Protein AF-A0A1V5HWR9-F1 (afdb_monomer_lite)

Foldseek 3Di:
DPPDDDLLCLLVVLCVVVVHQLCNLCVQQVHHSVVNVCSNVVVDADFPQSLQSSCQVSQHEPLCSLVSHDDPDGNPDRYDGFDLQQLLLLVVLLCVVVPHDLCRLCVQQVHDSVVNVCSNVSVGGDTPSSVSSSCVVSVHGPCCNGPNRSNVVSVVVVVVVCCVPVVVVVVVVVVVPDDDDDPPPPDDDDDDDDDDDDDDDDDDDDDDDDDDDDDDDDDDDDDDDDDDDDDDDD

pLDDT: mean 77.03, std 24.95, range [30.48, 98.62]

Secondary structure (DSSP, 8-state):
---PPPHHHHHHHHHHHTT--HHHHHHHHT--HHHHHHHHTTSSPPPGGGHHHHHHHTT--HHHHHHTPPPSS--SSPPPPPPHHHHHHHHHHHHHHTT--HHHHHHHTT--HHHHHHHHTTSSPPPHHHHHHHHHHHT--HHHHHHS-HHHHHHHHHHHHHHHHHHHHHHHHHHTS----------------------------------------------PPPPPP-PPP-

Radius of gyration: 33.94 Å; chains: 1; bounding box: 110×64×48 Å

Structure (mmCIF, N/CA/C/O backbone):
data_AF-A0A1V5HWR9-F1
#
_entry.id   AF-A0A1V5HWR9-F1
#
loop_
_atom_site.group_PDB
_atom_site.id
_atom_site.type_symbol
_atom_site.label_atom_id
_atom_site.label_alt_id
_atom_site.label_comp_id
_atom_site.label_asym_id
_atom_site.label_entity_id
_atom_site.label_seq_id
_atom_site.pdbx_PDB_ins_code
_atom_site.Cartn_x
_atom_site.Cartn_y
_atom_site.Cartn_z
_atom_site.occupancy
_atom_site.B_iso_or_equiv
_atom_site.auth_seq_id
_atom_site.auth_comp_id
_atom_site.auth_asym_id
_atom_site.auth_atom_id
_atom_site.pdbx_PDB_model_num
ATOM 1 N N . MET A 1 1 ? -11.715 -10.394 -14.352 1.00 41.91 1 MET A N 1
ATOM 2 C CA . MET A 1 1 ? -11.726 -9.571 -13.130 1.00 41.91 1 MET A CA 1
ATOM 3 C C . MET A 1 1 ? -12.258 -10.465 -12.039 1.00 41.91 1 MET A C 1
ATOM 5 O O . MET A 1 1 ? -13.311 -11.045 -12.248 1.00 41.91 1 MET A O 1
ATOM 9 N N . ASN A 1 2 ? -11.487 -10.694 -10.979 1.00 53.47 2 ASN A N 1
ATOM 10 C CA . ASN A 1 2 ? -12.010 -11.408 -9.820 1.00 53.47 2 ASN A CA 1
ATOM 11 C C . ASN A 1 2 ? -13.082 -10.513 -9.189 1.00 53.47 2 ASN A C 1
ATOM 13 O O . ASN A 1 2 ? -12.787 -9.360 -8.882 1.00 53.47 2 ASN A O 1
ATOM 17 N N . ASP A 1 3 ? -14.300 -11.026 -9.018 1.00 70.31 3 ASP A N 1
ATOM 18 C CA . ASP A 1 3 ? -15.435 -10.324 -8.396 1.00 70.31 3 ASP A CA 1
ATOM 19 C C . ASP A 1 3 ? -15.255 -10.218 -6.870 1.00 70.31 3 ASP A C 1
ATOM 21 O O . ASP A 1 3 ? -16.133 -10.562 -6.079 1.00 70.31 3 ASP A O 1
ATOM 25 N N . LEU A 1 4 ? -14.061 -9.813 -6.436 1.00 81.44 4 LEU A N 1
ATOM 26 C CA . LEU A 1 4 ? -13.773 -9.570 -5.035 1.00 81.44 4 LEU A CA 1
ATOM 27 C C . LEU A 1 4 ? -14.459 -8.282 -4.608 1.00 81.44 4 LEU A C 1
ATOM 29 O O . LEU A 1 4 ? -14.480 -7.282 -5.327 1.00 81.44 4 LEU A O 1
ATOM 33 N N . GLU A 1 5 ? -14.977 -8.305 -3.389 1.00 90.69 5 GLU A N 1
ATOM 34 C CA . GLU A 1 5 ? -15.450 -7.103 -2.728 1.00 90.69 5 GLU A CA 1
ATOM 35 C C . GLU A 1 5 ? -14.341 -6.026 -2.709 1.00 90.69 5 GLU A C 1
ATOM 37 O O . GLU A 1 5 ? -13.170 -6.347 -2.445 1.00 90.69 5 GLU A O 1
ATOM 42 N N . PRO A 1 6 ? -14.679 -4.745 -2.965 1.00 93.94 6 PRO A N 1
ATOM 43 C CA . PRO A 1 6 ? -13.716 -3.662 -2.844 1.00 93.94 6 PRO A CA 1
ATOM 44 C C . PRO A 1 6 ? -13.084 -3.628 -1.453 1.00 93.94 6 PRO A C 1
ATOM 46 O O . PRO A 1 6 ? -13.775 -3.770 -0.440 1.00 93.94 6 PRO A O 1
ATOM 49 N N . LEU A 1 7 ? -11.771 -3.391 -1.398 1.00 95.19 7 LEU A N 1
ATOM 50 C CA . LEU A 1 7 ? -11.003 -3.459 -0.153 1.00 95.19 7 LEU A CA 1
ATOM 51 C C . LEU A 1 7 ? -11.599 -2.584 0.954 1.00 95.19 7 LEU A C 1
ATOM 53 O O . LEU A 1 7 ? -11.712 -3.018 2.097 1.00 95.19 7 LEU A O 1
ATOM 57 N N . TYR A 1 8 ? -11.996 -1.358 0.612 1.00 96.25 8 TYR A N 1
ATOM 58 C CA . TYR A 1 8 ? -12.542 -0.413 1.579 1.00 96.25 8 TYR A CA 1
ATOM 59 C C . TYR A 1 8 ? -13.798 -0.942 2.277 1.00 96.25 8 TYR A C 1
ATOM 61 O O . TYR A 1 8 ? -13.948 -0.781 3.488 1.00 96.25 8 TYR A O 1
ATOM 69 N N . LEU A 1 9 ? -14.681 -1.610 1.528 1.00 96.00 9 LEU A N 1
ATOM 70 C CA . LEU A 1 9 ? -15.948 -2.114 2.041 1.00 96.00 9 LEU A CA 1
ATOM 71 C C . LEU A 1 9 ? -15.715 -3.341 2.921 1.00 96.00 9 LEU A C 1
ATOM 73 O O . LEU A 1 9 ? -16.271 -3.426 4.015 1.00 96.00 9 LEU A O 1
ATOM 77 N N . TYR A 1 10 ? -14.824 -4.231 2.480 1.00 96.75 10 TYR A N 1
ATOM 78 C CA . TYR A 1 10 ? -14.371 -5.377 3.261 1.00 96.75 10 TYR A CA 1
ATOM 79 C C . TYR A 1 10 ? -13.794 -4.945 4.623 1.00 96.75 10 TYR A C 1
ATOM 81 O O . TYR A 1 10 ? -14.195 -5.460 5.670 1.00 96.75 10 TYR A O 1
ATOM 89 N N . ILE A 1 11 ? -12.906 -3.944 4.633 1.00 97.50 11 ILE A N 1
ATOM 90 C CA . ILE A 1 11 ? -12.310 -3.422 5.869 1.00 97.50 11 ILE A CA 1
ATOM 91 C C . ILE A 1 11 ? -13.362 -2.747 6.761 1.00 97.50 11 ILE A C 1
ATOM 93 O O . ILE A 1 11 ? -13.372 -2.981 7.973 1.00 97.50 11 ILE A O 1
ATOM 97 N N . ALA A 1 12 ? -14.274 -1.960 6.181 1.00 97.62 12 ALA A N 1
ATOM 98 C CA . ALA A 1 12 ? -15.346 -1.304 6.924 1.00 97.62 12 ALA A CA 1
ATOM 99 C C . ALA A 1 12 ? -16.262 -2.319 7.626 1.00 97.62 12 ALA A C 1
ATOM 101 O O . ALA A 1 12 ? -16.560 -2.160 8.812 1.00 97.62 12 ALA A O 1
ATOM 102 N N . LYS A 1 13 ? -16.665 -3.387 6.922 1.00 96.75 13 LYS A N 1
ATOM 103 C CA . LYS A 1 13 ? -17.467 -4.481 7.489 1.00 96.75 13 LYS A CA 1
ATOM 104 C C . LYS A 1 13 ? -16.735 -5.169 8.629 1.00 96.75 13 LYS A C 1
ATOM 106 O O . LYS A 1 13 ? -17.264 -5.240 9.733 1.00 96.75 13 LYS A O 1
ATOM 111 N N . ARG A 1 14 ? -15.474 -5.563 8.417 1.00 96.75 14 ARG A N 1
ATOM 112 C CA . ARG A 1 14 ? -14.679 -6.212 9.466 1.00 96.75 14 ARG A CA 1
ATOM 113 C C . ARG A 1 14 ? -14.550 -5.341 10.716 1.00 96.75 14 ARG A C 1
ATOM 115 O O . ARG A 1 14 ? -14.669 -5.844 11.830 1.00 96.75 14 ARG A O 1
ATOM 122 N N . ARG A 1 15 ? -14.327 -4.033 10.552 1.00 97.44 15 ARG A N 1
ATOM 123 C CA . ARG A 1 15 ? -14.303 -3.084 11.675 1.00 97.44 15 ARG A CA 1
ATOM 124 C C . ARG A 1 15 ? -15.631 -3.091 12.440 1.00 97.44 15 ARG A C 1
ATOM 126 O O . ARG A 1 15 ? -15.619 -3.083 13.671 1.00 97.44 15 ARG A O 1
ATOM 133 N N . GLN A 1 16 ? -16.756 -3.068 11.729 1.00 97.56 16 GLN A N 1
ATOM 134 C CA . GLN A 1 16 ? -18.094 -3.074 12.326 1.00 97.56 16 GLN A CA 1
ATOM 135 C C . GLN A 1 16 ? -18.397 -4.388 13.054 1.00 97.56 16 GLN A C 1
ATOM 137 O O . GLN A 1 16 ? -18.923 -4.337 14.163 1.00 97.56 16 GLN A O 1
ATOM 142 N N . ASP A 1 17 ? -17.994 -5.532 12.498 1.00 96.12 17 ASP A N 1
ATOM 143 C CA . ASP A 1 17 ? -18.162 -6.853 13.121 1.00 96.12 17 ASP A CA 1
ATOM 144 C C . ASP A 1 17 ? -17.423 -6.964 14.464 1.00 96.12 17 ASP A C 1
ATOM 146 O O . ASP A 1 17 ? -17.870 -7.651 15.380 1.00 96.12 17 ASP A O 1
ATOM 150 N N . LEU A 1 18 ? -16.301 -6.252 14.604 1.00 96.00 18 LEU A N 1
ATOM 151 C CA . LEU A 1 18 ? -15.543 -6.143 15.854 1.00 96.00 18 LEU A CA 1
ATOM 152 C C . LEU A 1 18 ? -16.105 -5.079 16.817 1.00 96.00 18 LEU A C 1
ATOM 154 O O . LEU A 1 18 ? -15.577 -4.897 17.912 1.00 96.00 18 LEU A O 1
ATOM 158 N N . GLY A 1 19 ? -17.157 -4.353 16.426 1.00 97.88 19 GLY A N 1
ATOM 159 C CA . GLY A 1 19 ? -17.768 -3.288 17.227 1.00 97.88 19 GLY A CA 1
ATOM 160 C C . GLY A 1 19 ? -16.923 -2.013 17.327 1.00 97.88 19 GLY A C 1
ATOM 161 O O . GLY A 1 19 ? -17.157 -1.177 18.200 1.00 97.88 19 GLY A O 1
ATOM 162 N N . TYR A 1 20 ? -15.926 -1.838 16.460 1.00 98.31 20 TYR A N 1
ATOM 163 C CA . TYR A 1 20 ? -15.030 -0.686 16.506 1.00 98.31 20 TYR A CA 1
ATOM 164 C C . TYR A 1 20 ? -15.627 0.520 15.792 1.00 98.31 20 TYR A C 1
ATOM 166 O O . TYR A 1 20 ? -16.244 0.392 14.739 1.00 98.31 20 TYR A O 1
ATOM 174 N N . THR A 1 21 ? -15.392 1.726 16.311 1.00 98.50 21 THR A N 1
ATOM 175 C CA . THR A 1 21 ? -15.768 2.973 15.624 1.00 98.50 21 THR A CA 1
ATOM 176 C C . THR A 1 21 ? -14.688 3.392 14.620 1.00 98.50 21 THR A C 1
ATOM 178 O O . THR A 1 21 ? -13.524 3.014 14.753 1.00 98.50 21 THR A O 1
ATOM 181 N N . GLN A 1 22 ? -15.036 4.227 13.633 1.00 98.56 22 GLN A N 1
ATOM 182 C CA . GLN A 1 22 ? -14.033 4.826 12.734 1.00 98.56 22 GLN A CA 1
ATOM 183 C C . GLN A 1 22 ? -12.991 5.638 13.509 1.00 98.56 22 GLN A C 1
ATOM 185 O O . GLN A 1 22 ? -11.815 5.621 13.163 1.00 98.56 22 GLN A O 1
ATOM 190 N N . ARG A 1 23 ? -13.412 6.314 14.588 1.00 98.62 23 ARG A N 1
ATOM 191 C CA . ARG A 1 23 ? -12.502 7.048 15.470 1.00 98.62 23 ARG A CA 1
ATOM 192 C C . ARG A 1 23 ? -11.519 6.119 16.173 1.00 98.62 23 ARG A C 1
ATOM 194 O O . ARG A 1 23 ? -10.331 6.395 16.143 1.00 98.62 23 ARG A O 1
ATOM 201 N N . TYR A 1 24 ? -12.000 5.006 16.724 1.00 98.62 24 TYR A N 1
ATOM 202 C CA . TYR A 1 24 ? -11.129 4.002 17.333 1.00 98.62 24 TYR A CA 1
ATOM 203 C C . TYR A 1 24 ? -10.075 3.502 16.340 1.00 98.62 24 TYR A C 1
ATOM 205 O O . TYR A 1 24 ? -8.889 3.485 16.658 1.00 98.62 24 TYR A O 1
ATOM 213 N N . LEU A 1 25 ? -10.489 3.143 15.119 1.00 98.38 25 LEU A N 1
ATOM 214 C CA . LEU A 1 25 ? -9.557 2.688 14.089 1.00 98.38 25 LEU A CA 1
ATOM 215 C C . LEU A 1 25 ? -8.546 3.784 13.716 1.00 98.38 25 LEU A C 1
ATOM 217 O O . LEU A 1 25 ? -7.353 3.513 13.616 1.00 98.38 25 LEU A O 1
ATOM 221 N N . ALA A 1 26 ? -9.008 5.025 13.565 1.00 98.38 26 ALA A N 1
ATOM 222 C CA . ALA A 1 26 ? -8.162 6.173 13.264 1.00 98.38 26 ALA A CA 1
ATOM 223 C C . ALA A 1 26 ? -7.083 6.386 14.338 1.00 98.38 26 ALA A C 1
ATOM 225 O O . ALA A 1 26 ? -5.899 6.467 14.009 1.00 98.38 26 ALA A O 1
ATOM 226 N N . ASP A 1 27 ? -7.481 6.372 15.612 1.00 98.50 27 ASP A N 1
ATOM 227 C CA . ASP A 1 27 ? -6.582 6.542 16.755 1.00 98.50 27 ASP A CA 1
ATOM 228 C C . ASP A 1 27 ? -5.518 5.429 16.800 1.00 98.50 27 ASP A C 1
ATOM 230 O O . ASP A 1 27 ? -4.352 5.690 17.096 1.00 98.50 27 ASP A O 1
ATOM 234 N N . ARG A 1 28 ? -5.885 4.186 16.449 1.00 98.19 28 ARG A N 1
ATOM 235 C CA . ARG A 1 28 ? -4.945 3.053 16.385 1.00 98.19 28 ARG A CA 1
ATOM 236 C C . ARG A 1 28 ? -3.952 3.134 15.227 1.00 98.19 28 ARG A C 1
ATOM 238 O O . ARG A 1 28 ? -2.848 2.612 15.353 1.00 98.19 28 ARG A O 1
ATOM 245 N N . LEU A 1 29 ? -4.339 3.748 14.111 1.00 97.69 29 LEU A N 1
ATOM 246 C CA . LEU A 1 29 ? -3.518 3.825 12.897 1.00 97.69 29 LEU A CA 1
ATOM 247 C C . LEU A 1 29 ? -2.764 5.149 12.749 1.00 97.69 29 LEU A C 1
ATOM 249 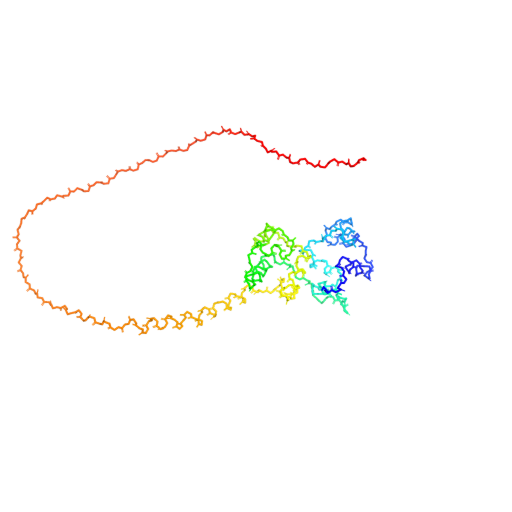O O . LEU A 1 29 ? -1.967 5.285 11.824 1.00 97.69 29 LEU A O 1
ATOM 253 N N . GLY A 1 30 ? -3.009 6.125 13.627 1.00 96.94 30 GLY A N 1
ATOM 254 C CA . GLY A 1 30 ? -2.448 7.471 13.497 1.00 96.94 30 GLY A CA 1
ATOM 255 C C . GLY A 1 30 ? -3.093 8.286 12.371 1.00 96.94 30 GLY A C 1
ATOM 256 O O . GLY A 1 30 ? -2.448 9.152 11.785 1.00 96.94 30 GLY A O 1
ATOM 257 N N . TYR A 1 31 ? -4.357 8.004 12.054 1.00 97.81 31 TYR A N 1
ATOM 258 C CA . TYR A 1 31 ? -5.150 8.730 11.063 1.00 97.81 31 TYR A CA 1
ATOM 259 C C . TYR A 1 31 ? -6.192 9.620 11.737 1.00 97.81 31 TYR A C 1
ATOM 261 O O . TYR A 1 31 ? -6.469 9.512 12.929 1.00 97.81 31 TYR A O 1
ATOM 269 N N . THR A 1 32 ? -6.815 10.501 10.956 1.00 98.12 32 THR A N 1
ATOM 270 C CA . THR A 1 32 ? -8.020 11.205 11.397 1.00 98.12 32 THR A CA 1
ATOM 271 C C . THR A 1 32 ? -9.265 10.356 11.112 1.00 98.12 32 THR A C 1
ATOM 273 O O . THR A 1 32 ? -9.281 9.601 10.134 1.00 98.12 32 THR A O 1
ATOM 276 N N . PRO A 1 33 ? -10.351 10.494 11.896 1.00 98.00 33 PRO A N 1
ATOM 277 C CA . PRO A 1 33 ? -11.615 9.818 11.599 1.00 98.00 33 PRO A CA 1
ATOM 278 C C . PRO A 1 33 ? -12.144 10.143 10.196 1.00 98.00 33 PRO A C 1
ATOM 280 O O . PRO A 1 33 ? -12.710 9.281 9.534 1.00 98.00 33 PRO A O 1
ATOM 283 N N . GLN A 1 34 ? -11.914 11.367 9.710 1.00 98.25 34 GLN A N 1
ATOM 284 C CA . GLN A 1 34 ? -12.277 11.783 8.355 1.00 98.25 34 GLN A CA 1
ATOM 285 C C . GLN A 1 34 ? -11.488 11.017 7.289 1.00 98.25 34 GLN A C 1
ATOM 287 O O . GLN A 1 34 ? -12.056 10.658 6.264 1.00 98.25 34 GLN A O 1
ATOM 292 N N . ALA A 1 35 ? -10.196 10.758 7.513 1.00 98.00 35 ALA A N 1
ATOM 293 C CA . ALA A 1 35 ? -9.391 9.976 6.582 1.00 98.00 35 ALA A CA 1
ATOM 294 C C . ALA A 1 35 ? -9.843 8.510 6.535 1.00 98.00 35 ALA A C 1
ATOM 296 O O . ALA A 1 35 ? -9.953 7.957 5.445 1.00 98.00 35 ALA A O 1
ATOM 297 N N . ILE A 1 36 ? -10.183 7.915 7.686 1.00 98.44 36 ILE A N 1
ATOM 298 C CA . ILE A 1 36 ? -10.790 6.575 7.732 1.00 98.44 36 ILE A CA 1
ATOM 299 C C . ILE A 1 36 ? -12.148 6.564 7.027 1.00 98.44 36 ILE A C 1
ATOM 301 O O . ILE A 1 36 ? -12.409 5.660 6.246 1.00 98.44 36 ILE A O 1
ATOM 305 N N . SER A 1 37 ? -12.985 7.582 7.237 1.00 98.12 37 SER A N 1
ATOM 306 C CA . SER A 1 37 ? -14.281 7.698 6.560 1.00 98.12 37 SER A CA 1
ATOM 307 C C . SER A 1 37 ? -14.137 7.756 5.034 1.00 98.12 37 SER A C 1
ATOM 309 O O . SER A 1 37 ? -14.775 6.974 4.339 1.00 98.12 37 SER A O 1
ATOM 311 N N . LYS A 1 38 ? -13.226 8.594 4.516 1.00 98.25 38 LYS A N 1
ATOM 312 C CA . LYS A 1 38 ? -12.919 8.669 3.075 1.00 98.25 38 LYS A CA 1
ATOM 313 C C . LYS A 1 38 ? -12.341 7.376 2.515 1.00 98.25 38 LYS A C 1
ATOM 315 O O . LYS A 1 38 ? -12.568 7.047 1.356 1.00 98.25 38 LYS A O 1
ATOM 320 N N . PHE A 1 39 ? -11.561 6.660 3.317 1.00 97.94 39 PHE A N 1
ATOM 321 C CA . PHE A 1 39 ? -11.096 5.341 2.927 1.00 97.94 39 PHE A CA 1
ATOM 322 C C . PHE A 1 39 ? -12.264 4.367 2.813 1.00 97.94 39 PHE A C 1
ATOM 324 O O . PHE A 1 39 ? -12.447 3.779 1.758 1.00 97.94 39 PHE A O 1
ATOM 331 N N . GLU A 1 40 ? -13.094 4.255 3.850 1.00 97.62 40 GLU A N 1
ATOM 332 C CA . GLU A 1 40 ? -14.247 3.349 3.893 1.00 97.62 40 GLU A CA 1
ATOM 333 C C . GLU A 1 40 ? -15.371 3.716 2.907 1.00 97.62 40 GLU A C 1
ATOM 335 O O . GLU A 1 40 ? -16.226 2.876 2.636 1.00 97.62 40 GLU A O 1
ATOM 340 N N . SER A 1 41 ? -15.380 4.933 2.349 1.00 96.50 41 SER A N 1
ATOM 341 C CA . SER A 1 41 ? -16.261 5.324 1.238 1.00 96.50 41 SER A CA 1
ATOM 342 C C . SER A 1 41 ? -15.666 5.041 -0.148 1.00 96.50 41 SER A C 1
ATOM 344 O O . SER 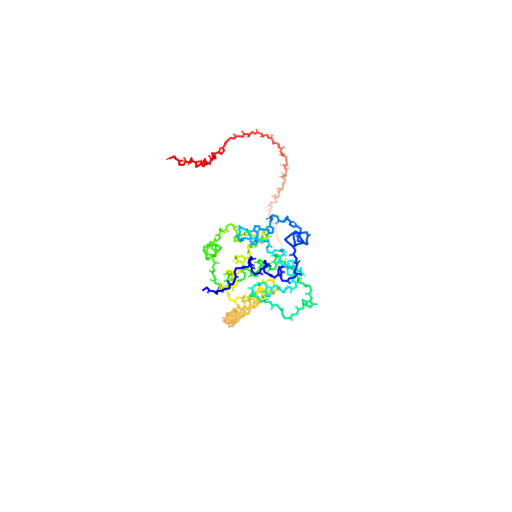A 1 41 ? -16.359 5.202 -1.151 1.00 96.50 41 SER A O 1
ATOM 346 N N . GLY A 1 42 ? -14.402 4.612 -0.219 1.00 95.75 42 GLY A N 1
ATOM 347 C CA . GLY A 1 42 ? -13.674 4.396 -1.469 1.00 95.75 42 GLY A CA 1
ATOM 348 C C . GLY A 1 42 ? -13.177 5.684 -2.136 1.00 95.75 42 GLY A C 1
ATOM 349 O O . GLY A 1 42 ? -12.664 5.627 -3.250 1.00 95.75 42 GLY A O 1
ATOM 350 N N . GLU A 1 43 ? -13.302 6.841 -1.478 1.00 96.75 43 GLU A N 1
ATOM 351 C CA . GLU A 1 43 ? -12.799 8.120 -1.996 1.00 96.75 43 GLU A CA 1
ATOM 352 C C . GLU A 1 43 ? -11.268 8.195 -1.990 1.00 96.75 43 GLU A C 1
ATOM 354 O O . GLU A 1 43 ? -10.687 8.844 -2.855 1.00 96.75 43 GLU A O 1
ATOM 359 N N . ASN A 1 44 ? -10.615 7.554 -1.015 1.00 96.00 44 ASN A N 1
ATOM 360 C CA . ASN A 1 44 ? -9.159 7.530 -0.874 1.00 96.00 44 ASN A CA 1
ATOM 361 C C . ASN A 1 44 ? -8.647 6.129 -0.526 1.00 96.00 44 ASN A C 1
ATOM 363 O O . ASN A 1 44 ? -9.323 5.350 0.133 1.00 96.00 44 ASN A O 1
ATOM 367 N N . GLU A 1 45 ? -7.393 5.846 -0.867 1.00 94.75 45 GLU A N 1
ATOM 368 C CA . GLU A 1 45 ? -6.678 4.683 -0.338 1.00 94.75 45 GLU A CA 1
ATOM 369 C C . GLU A 1 45 ? -5.885 5.040 0.922 1.00 94.75 45 GLU A C 1
ATOM 371 O O . GLU A 1 45 ? -5.369 6.151 1.075 1.00 94.75 45 GLU A O 1
ATOM 376 N N . ILE A 1 46 ? -5.741 4.062 1.814 1.00 95.50 46 ILE A N 1
ATOM 377 C CA . ILE A 1 46 ? -4.726 4.105 2.868 1.00 95.50 46 ILE A CA 1
ATOM 378 C C . ILE A 1 46 ? -3.357 3.726 2.296 1.00 95.50 46 ILE A C 1
ATOM 380 O O . ILE A 1 46 ? -3.247 3.039 1.281 1.00 95.50 46 ILE A O 1
ATOM 384 N N . ALA A 1 47 ? -2.293 4.164 2.964 1.00 96.38 47 ALA A N 1
ATOM 385 C CA . ALA A 1 47 ? -0.944 3.855 2.519 1.00 96.38 47 ALA A CA 1
ATOM 386 C C . ALA A 1 47 ? -0.611 2.370 2.752 1.00 96.38 47 ALA A C 1
ATOM 388 O O . ALA A 1 47 ? -0.918 1.813 3.807 1.00 96.38 47 ALA A O 1
ATOM 389 N N . LEU A 1 48 ? 0.063 1.737 1.787 1.00 97.38 48 LEU A N 1
ATOM 390 C CA . LEU A 1 48 ? 0.408 0.311 1.842 1.00 97.38 48 LEU A CA 1
ATOM 391 C C . LEU A 1 48 ? 1.192 -0.064 3.110 1.00 97.38 48 LEU A C 1
ATOM 393 O O . LEU A 1 48 ? 0.947 -1.104 3.710 1.00 97.38 48 LEU A O 1
ATOM 397 N N . ASN A 1 49 ? 2.109 0.792 3.560 1.00 97.12 49 ASN A N 1
ATOM 398 C CA . ASN A 1 49 ? 2.921 0.552 4.755 1.00 97.12 49 ASN A CA 1
ATOM 399 C C . ASN A 1 49 ? 2.110 0.521 6.065 1.00 97.12 49 ASN A C 1
ATOM 401 O O . ASN A 1 49 ? 2.616 0.042 7.077 1.00 97.12 49 ASN A O 1
ATOM 405 N N . VAL A 1 50 ? 0.870 1.017 6.060 1.00 97.62 50 VAL A N 1
ATOM 406 C CA . VAL A 1 50 ? -0.049 0.995 7.212 1.00 97.62 50 VAL A CA 1
ATOM 407 C C . VAL A 1 50 ? -0.816 -0.328 7.288 1.00 97.62 50 VAL A C 1
ATOM 409 O O . VAL A 1 50 ? -1.331 -0.684 8.348 1.00 97.62 50 VAL A O 1
ATOM 412 N N . LEU A 1 51 ? -0.855 -1.094 6.194 1.00 97.31 51 LEU A N 1
ATOM 413 C CA . LEU A 1 51 ? -1.628 -2.329 6.077 1.00 97.31 51 LEU A CA 1
ATOM 414 C C . LEU A 1 51 ? -1.301 -3.377 7.163 1.00 97.31 51 LEU A C 1
ATOM 416 O O . LEU A 1 51 ? -2.245 -3.960 7.693 1.00 97.31 51 LEU A O 1
ATOM 420 N N . PRO A 1 52 ? -0.033 -3.581 7.591 1.00 97.75 52 PRO A N 1
ATOM 421 C CA . PRO A 1 52 ? 0.278 -4.462 8.722 1.00 97.75 52 PRO A CA 1
ATOM 422 C C . PRO A 1 52 ? -0.377 -4.021 10.033 1.00 97.75 52 PRO A C 1
ATOM 424 O O . PRO A 1 52 ? -0.968 -4.838 10.737 1.00 97.75 52 PRO A O 1
ATOM 427 N N . SER A 1 53 ? -0.326 -2.724 10.347 1.00 98.19 53 SER A N 1
ATOM 428 C CA . SER A 1 53 ? -0.962 -2.170 11.546 1.00 98.19 53 SER A CA 1
ATOM 429 C C . SER A 1 53 ? -2.483 -2.280 11.471 1.00 98.19 53 SER A C 1
ATOM 431 O O . SER A 1 53 ? -3.112 -2.660 12.454 1.00 98.19 53 SER A O 1
ATOM 433 N N . LEU A 1 54 ? -3.073 -2.014 10.300 1.00 98.19 54 LEU A N 1
ATOM 434 C CA . LEU A 1 54 ? -4.501 -2.222 10.050 1.00 98.19 54 LEU A CA 1
ATOM 435 C C . LEU A 1 54 ? -4.906 -3.679 10.289 1.00 98.19 54 LEU A C 1
ATOM 437 O O . LEU A 1 54 ? -5.863 -3.928 11.019 1.00 98.19 54 LEU A O 1
ATOM 441 N N . GLY A 1 55 ? -4.160 -4.629 9.723 1.00 97.62 55 GLY A N 1
ATOM 442 C CA . GLY A 1 55 ? -4.405 -6.056 9.911 1.00 97.62 55 GLY A CA 1
ATOM 443 C C . GLY A 1 55 ? -4.334 -6.465 11.378 1.00 97.62 55 GLY A C 1
ATOM 444 O O . GLY A 1 55 ? -5.232 -7.138 11.870 1.00 97.62 55 GLY A O 1
ATOM 445 N N . ASN A 1 56 ? -3.339 -5.966 12.114 1.00 97.94 56 ASN A N 1
ATOM 446 C CA . ASN A 1 56 ? -3.203 -6.236 13.548 1.00 97.94 56 ASN A CA 1
ATOM 447 C C . ASN A 1 56 ? -4.386 -5.704 14.369 1.00 97.94 56 ASN A C 1
ATOM 449 O O . ASN A 1 56 ? -4.817 -6.360 15.310 1.00 97.94 56 ASN A O 1
ATOM 453 N N . VAL A 1 57 ? -4.926 -4.529 14.030 1.00 97.69 57 VAL A N 1
ATOM 454 C CA . VAL A 1 57 ? -6.096 -3.965 14.729 1.00 97.69 57 VAL A CA 1
ATOM 455 C C . VAL A 1 57 ? -7.363 -4.769 14.436 1.00 97.69 57 VAL A C 1
ATOM 457 O O . VAL A 1 57 ? -8.225 -4.876 15.304 1.00 97.69 57 VAL A O 1
ATOM 460 N N . LEU A 1 58 ? -7.485 -5.323 13.228 1.00 97.12 58 LEU A N 1
ATOM 461 C CA . LEU A 1 58 ? -8.687 -6.013 12.752 1.00 97.12 58 LEU A CA 1
ATOM 462 C C . LEU A 1 58 ? -8.615 -7.546 12.848 1.00 97.12 58 LEU A C 1
ATOM 464 O O . LEU A 1 58 ? -9.511 -8.231 12.342 1.00 97.12 58 LEU A O 1
ATOM 468 N N . ASP A 1 59 ? -7.574 -8.080 13.491 1.00 96.81 59 ASP A N 1
ATOM 469 C CA . ASP A 1 59 ? -7.274 -9.513 13.552 1.00 96.81 59 ASP A CA 1
ATOM 470 C C . ASP A 1 59 ? -7.278 -10.163 12.153 1.00 96.81 59 ASP A C 1
ATOM 472 O O . ASP A 1 59 ? -7.924 -11.186 11.942 1.00 96.81 59 ASP A O 1
ATOM 476 N N . LEU A 1 60 ? -6.604 -9.537 11.183 1.00 96.69 60 LEU A N 1
ATOM 477 C CA . LEU A 1 60 ? -6.460 -10.015 9.806 1.00 96.69 60 LEU A CA 1
ATOM 478 C C . LEU A 1 60 ? -4.984 -10.212 9.457 1.00 96.69 60 LEU A C 1
ATOM 480 O O . LEU A 1 60 ? -4.154 -9.341 9.739 1.00 96.69 60 LEU A O 1
ATOM 484 N N . SER A 1 61 ? -4.656 -11.315 8.781 1.00 96.31 61 SER A N 1
ATOM 485 C CA . SER A 1 61 ? -3.352 -11.436 8.125 1.00 96.31 61 SER A CA 1
ATOM 486 C C . SER A 1 61 ? -3.312 -10.586 6.851 1.00 96.31 61 SER A C 1
ATOM 488 O O . SER A 1 61 ? -4.348 -10.269 6.262 1.00 96.31 61 SER A O 1
ATOM 490 N N . ILE A 1 62 ? -2.118 -10.231 6.375 1.00 96.38 62 ILE A N 1
ATOM 491 C CA . ILE A 1 62 ? -1.984 -9.540 5.082 1.00 96.38 62 ILE A CA 1
ATOM 492 C C . ILE A 1 62 ? -2.582 -10.365 3.934 1.00 96.38 62 ILE A C 1
ATOM 494 O O . ILE A 1 62 ? -3.269 -9.811 3.074 1.00 96.38 62 ILE A O 1
ATOM 498 N N . ALA A 1 63 ? -2.382 -11.684 3.942 1.00 94.12 63 ALA A N 1
ATOM 499 C CA . ALA A 1 63 ? -2.984 -12.577 2.960 1.00 94.12 63 ALA A CA 1
ATOM 500 C C . ALA A 1 63 ? -4.522 -12.511 2.992 1.00 94.12 63 ALA A C 1
ATOM 502 O O . ALA A 1 63 ? -5.145 -12.427 1.935 1.00 94.12 63 ALA A O 1
ATOM 503 N N . ASP A 1 64 ? -5.130 -12.473 4.181 1.00 94.94 64 ASP A N 1
ATOM 504 C CA . ASP A 1 64 ? -6.583 -12.338 4.343 1.00 94.94 64 ASP A CA 1
ATOM 505 C C . ASP A 1 64 ? -7.104 -11.008 3.801 1.00 94.94 64 ASP A C 1
ATOM 507 O O . ASP A 1 64 ? -8.142 -10.981 3.138 1.00 94.94 64 ASP A O 1
ATOM 511 N N . ILE A 1 65 ? -6.375 -9.911 4.042 1.00 96.00 65 ILE A N 1
ATOM 512 C CA . ILE A 1 65 ? -6.718 -8.583 3.519 1.00 96.00 65 ILE A CA 1
ATOM 513 C C . ILE A 1 65 ? -6.768 -8.615 1.992 1.00 96.00 65 ILE A C 1
ATOM 515 O O . ILE A 1 65 ? -7.781 -8.242 1.402 1.00 96.00 65 ILE A O 1
ATOM 519 N N . PHE A 1 66 ? -5.709 -9.108 1.344 1.00 95.44 66 PHE A N 1
ATOM 520 C CA . PHE A 1 66 ? -5.672 -9.177 -0.116 1.00 95.44 66 PHE A CA 1
ATOM 521 C C . PHE A 1 66 ? -6.678 -10.188 -0.683 1.00 95.44 66 PHE A C 1
ATOM 523 O O . PHE A 1 66 ? -7.265 -9.941 -1.734 1.00 95.44 66 PHE A O 1
ATOM 530 N N . ALA A 1 67 ? -6.950 -11.286 0.019 1.00 93.69 67 ALA A N 1
ATOM 531 C CA . ALA A 1 67 ? -7.898 -12.304 -0.425 1.00 93.69 67 ALA A CA 1
ATOM 532 C C . ALA A 1 67 ? -9.367 -12.012 -0.058 1.00 93.69 67 ALA A C 1
ATOM 534 O O . ALA A 1 67 ? -10.238 -12.780 -0.465 1.00 93.69 67 ALA A O 1
ATOM 535 N N . ARG A 1 68 ? -9.644 -10.944 0.707 1.00 94.88 68 ARG A N 1
ATOM 536 C CA . ARG A 1 68 ? -10.969 -10.598 1.268 1.00 94.88 68 ARG A CA 1
ATOM 537 C C . ARG A 1 68 ? -11.566 -11.758 2.067 1.00 94.88 68 ARG A C 1
ATOM 539 O O . ARG A 1 68 ? -12.744 -12.089 1.944 1.00 94.88 68 ARG A O 1
ATOM 546 N N . ARG A 1 69 ? -10.731 -12.426 2.863 1.00 92.75 69 ARG A N 1
ATOM 547 C CA . ARG A 1 69 ? -11.131 -13.599 3.648 1.00 92.75 69 ARG A CA 1
ATOM 548 C C . ARG A 1 69 ? -11.313 -13.229 5.104 1.00 92.75 69 ARG A C 1
ATOM 550 O O . ARG A 1 69 ? -10.400 -12.720 5.736 1.00 92.75 69 ARG A O 1
ATOM 557 N N . ILE A 1 70 ? -12.476 -13.558 5.652 1.00 86.94 70 ILE A N 1
ATOM 558 C CA . ILE A 1 70 ? -12.699 -13.452 7.092 1.00 86.94 70 ILE A CA 1
ATOM 559 C C . ILE A 1 70 ? -12.011 -14.651 7.763 1.00 86.94 70 ILE A C 1
ATOM 561 O O . ILE A 1 70 ? -12.352 -15.794 7.441 1.00 86.94 70 ILE A O 1
ATOM 565 N N . PRO A 1 71 ? -11.062 -14.432 8.686 1.00 85.62 71 PRO A N 1
ATOM 566 C CA . PRO A 1 71 ? -10.395 -15.522 9.378 1.00 85.62 71 PRO A CA 1
ATOM 567 C C . PRO A 1 71 ? -11.340 -16.186 10.385 1.00 85.62 71 PRO A C 1
ATOM 569 O O . PRO A 1 71 ? -12.167 -15.536 11.026 1.00 85.62 71 PRO A O 1
ATOM 572 N N . THR A 1 72 ? -11.188 -17.497 10.570 1.00 82.69 72 THR A N 1
ATOM 573 C CA . THR A 1 72 ? -11.985 -18.308 11.512 1.00 82.69 72 THR A CA 1
ATOM 574 C C . THR A 1 72 ? -11.512 -18.209 12.966 1.00 82.69 72 THR A C 1
ATOM 576 O O . THR A 1 72 ? -12.014 -18.920 13.832 1.00 82.69 72 THR A O 1
ATOM 579 N N . GLY A 1 73 ? -10.536 -17.350 13.255 1.00 85.62 73 GLY A N 1
ATOM 580 C CA . GLY A 1 73 ? -9.943 -17.196 14.577 1.00 85.62 73 GLY A CA 1
ATOM 581 C C . GLY A 1 73 ? -9.206 -15.872 14.717 1.00 85.62 73 GLY A C 1
ATOM 582 O O . GLY A 1 73 ? -9.228 -15.034 13.816 1.00 85.62 73 GLY A O 1
ATOM 583 N N . LYS A 1 74 ? -8.560 -15.685 15.870 1.00 89.62 74 LYS A N 1
ATOM 584 C CA . LYS A 1 74 ? -7.671 -14.542 16.084 1.00 89.62 74 LYS A CA 1
ATOM 585 C C . LYS A 1 74 ? -6.371 -14.729 15.318 1.00 89.62 74 LYS A C 1
ATOM 587 O O . LYS A 1 74 ? -5.925 -15.857 15.102 1.00 89.62 74 LYS A O 1
ATOM 592 N N . LEU A 1 75 ? -5.757 -13.609 14.964 1.00 91.50 75 LEU A N 1
ATOM 593 C CA . LEU A 1 75 ? -4.427 -13.594 14.386 1.00 91.50 75 LEU A CA 1
ATOM 594 C C . LEU A 1 75 ? -3.436 -14.210 15.389 1.00 91.50 75 LEU A C 1
ATOM 596 O O . LEU A 1 75 ? -3.375 -13.779 16.540 1.00 91.50 75 LEU A O 1
ATOM 600 N N . SER A 1 76 ? -2.700 -15.245 14.973 1.00 89.69 76 SER A N 1
ATOM 601 C CA . SER A 1 76 ? -1.774 -15.953 15.865 1.00 89.69 76 SER A CA 1
ATOM 602 C C . SER A 1 76 ? -0.534 -15.124 16.186 1.00 89.69 76 SER A C 1
ATOM 604 O O . SER A 1 76 ? -0.042 -15.181 17.302 1.00 89.69 76 SER A O 1
ATOM 606 N N . GLU A 1 77 ? -0.048 -14.347 15.215 1.00 93.00 77 GLU A N 1
ATOM 607 C CA . GLU A 1 77 ? 1.175 -13.551 15.310 1.00 93.00 77 GLU A CA 1
ATOM 608 C C . GLU A 1 77 ? 0.991 -12.201 14.619 1.00 93.00 77 GLU A C 1
ATOM 610 O O . GLU A 1 77 ? 0.319 -12.107 13.592 1.00 93.00 77 GLU A O 1
ATOM 615 N N . ALA A 1 78 ? 1.625 -11.154 15.144 1.00 95.62 78 ALA A N 1
ATOM 616 C CA . ALA A 1 78 ? 1.533 -9.824 14.553 1.00 95.62 78 ALA A CA 1
ATOM 617 C C . ALA A 1 78 ? 2.094 -9.787 13.117 1.00 95.62 78 ALA A C 1
ATOM 619 O O . ALA A 1 78 ? 3.139 -10.369 12.812 1.00 95.62 78 ALA A O 1
ATOM 620 N N . ASN A 1 79 ? 1.426 -9.035 12.241 1.00 96.94 79 ASN A N 1
ATOM 621 C CA . ASN A 1 79 ? 1.871 -8.811 10.872 1.00 96.94 79 ASN A CA 1
ATOM 622 C C . ASN A 1 79 ? 3.226 -8.098 10.849 1.00 96.94 79 ASN A C 1
ATOM 624 O O . ASN A 1 79 ? 3.443 -7.092 11.533 1.00 96.94 79 ASN A O 1
ATOM 628 N N . LYS A 1 80 ? 4.121 -8.597 9.995 1.00 96.75 80 LYS A N 1
ATOM 629 C CA . LYS A 1 80 ? 5.443 -8.013 9.768 1.00 96.75 80 LYS A CA 1
ATOM 630 C C . LYS A 1 80 ? 5.314 -6.699 9.004 1.00 96.75 80 LYS A C 1
ATOM 632 O O . LYS A 1 80 ? 4.504 -6.577 8.081 1.00 96.75 80 LYS A O 1
ATOM 637 N N . THR A 1 81 ? 6.156 -5.730 9.349 1.00 96.94 81 THR A N 1
ATOM 638 C CA . THR A 1 81 ? 6.268 -4.478 8.595 1.00 96.94 81 THR A CA 1
ATOM 639 C C . THR A 1 81 ? 6.706 -4.757 7.162 1.00 96.94 81 THR A C 1
ATOM 641 O O . THR A 1 81 ? 7.519 -5.650 6.923 1.00 96.94 81 THR A O 1
ATOM 64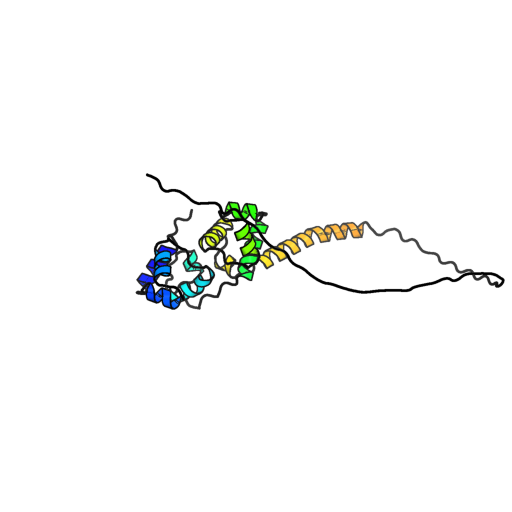4 N N . ILE A 1 82 ? 6.188 -3.981 6.214 1.00 97.06 82 ILE A N 1
ATOM 645 C CA . ILE A 1 82 ? 6.578 -4.092 4.807 1.00 97.06 82 ILE A CA 1
ATOM 646 C C . ILE A 1 82 ? 7.900 -3.349 4.611 1.00 97.06 82 ILE A C 1
ATOM 648 O O . ILE A 1 82 ? 7.978 -2.143 4.853 1.00 97.06 82 ILE A O 1
ATOM 652 N N . ASP A 1 83 ? 8.923 -4.072 4.167 1.00 96.81 83 ASP A N 1
ATOM 653 C CA . ASP A 1 83 ? 10.211 -3.502 3.783 1.00 96.81 83 ASP A CA 1
ATOM 654 C C . ASP A 1 83 ? 10.126 -2.957 2.348 1.00 96.81 83 ASP A C 1
ATOM 656 O O . ASP A 1 83 ? 9.883 -3.701 1.393 1.00 96.81 83 ASP A O 1
ATOM 660 N N . LEU A 1 84 ? 10.309 -1.642 2.201 1.00 96.62 84 LEU A N 1
ATOM 661 C CA . LEU A 1 84 ? 10.236 -0.963 0.909 1.00 96.62 84 LEU A CA 1
ATOM 662 C C . LEU A 1 84 ? 11.370 -1.387 -0.032 1.00 96.62 84 LEU A C 1
ATOM 664 O O . LEU A 1 84 ? 11.147 -1.530 -1.232 1.00 96.62 84 LEU A O 1
ATOM 668 N N . ASP A 1 85 ? 12.577 -1.618 0.478 1.00 95.81 85 ASP A N 1
ATOM 669 C CA . ASP A 1 85 ? 13.709 -2.028 -0.356 1.00 95.81 85 ASP A CA 1
ATOM 670 C C . ASP A 1 85 ? 13.492 -3.451 -0.894 1.00 95.81 85 ASP A C 1
ATOM 672 O O . ASP A 1 85 ? 13.711 -3.727 -2.076 1.00 95.81 85 ASP A O 1
ATOM 676 N N . LEU A 1 86 ? 12.955 -4.348 -0.063 1.00 95.75 86 LEU A N 1
ATOM 677 C CA . LEU A 1 86 ? 12.590 -5.696 -0.498 1.00 95.75 86 LEU A CA 1
ATOM 678 C C . LEU A 1 86 ? 11.460 -5.679 -1.536 1.00 95.75 86 LEU A C 1
ATOM 680 O O . LEU A 1 86 ? 11.593 -6.285 -2.602 1.00 95.75 86 LEU A O 1
ATOM 684 N N . LEU A 1 87 ? 10.371 -4.959 -1.249 1.00 96.75 87 LEU A N 1
ATOM 685 C CA . LEU A 1 87 ? 9.226 -4.833 -2.152 1.00 96.75 87 LEU A CA 1
ATOM 686 C C . LEU A 1 87 ? 9.660 -4.339 -3.535 1.00 96.75 87 LEU A C 1
ATOM 688 O O . LEU A 1 87 ? 9.259 -4.885 -4.560 1.00 96.75 87 LEU A O 1
ATOM 692 N N . THR A 1 88 ? 10.510 -3.320 -3.582 1.00 94.62 88 THR A N 1
ATOM 693 C CA . THR A 1 88 ? 10.903 -2.675 -4.840 1.00 94.62 88 THR A CA 1
ATOM 694 C C . THR A 1 88 ? 11.854 -3.544 -5.657 1.00 94.62 88 THR A C 1
ATOM 696 O O . THR A 1 88 ? 11.715 -3.616 -6.880 1.00 94.62 88 THR A O 1
ATOM 699 N N . LYS A 1 89 ? 12.725 -4.323 -5.001 1.00 94.50 89 LYS A N 1
ATOM 700 C CA . LYS A 1 89 ? 13.502 -5.394 -5.649 1.00 94.50 89 LYS A CA 1
ATOM 701 C C . LYS A 1 89 ? 12.612 -6.484 -6.239 1.00 94.50 89 LYS A C 1
ATOM 703 O O . LYS A 1 89 ? 12.887 -6.952 -7.345 1.00 94.50 89 LYS A O 1
ATOM 708 N N . ASN A 1 90 ? 11.550 -6.876 -5.536 1.00 95.94 90 ASN A N 1
ATOM 709 C CA . ASN A 1 90 ? 10.596 -7.864 -6.036 1.00 95.94 90 ASN A CA 1
ATOM 710 C C . ASN A 1 90 ? 9.818 -7.338 -7.246 1.00 95.94 90 ASN A C 1
ATOM 712 O O . ASN A 1 90 ? 9.757 -8.024 -8.264 1.00 95.94 90 ASN A O 1
ATOM 716 N N . LEU A 1 91 ? 9.305 -6.104 -7.185 1.00 95.19 91 LEU A N 1
ATOM 717 C CA . LEU A 1 91 ? 8.643 -5.447 -8.319 1.00 95.19 91 LEU A CA 1
ATOM 718 C C . LEU A 1 91 ? 9.563 -5.381 -9.543 1.00 95.19 91 LEU A C 1
ATOM 720 O O . LEU A 1 91 ? 9.179 -5.788 -10.640 1.00 95.19 91 LEU A O 1
ATOM 724 N N . TRP A 1 92 ? 10.812 -4.959 -9.342 1.00 92.81 92 TRP A N 1
ATOM 725 C CA . TRP A 1 92 ? 11.811 -4.917 -10.406 1.00 92.81 92 TRP A CA 1
ATOM 726 C C . TRP A 1 92 ? 12.066 -6.303 -11.019 1.00 92.81 92 TRP A C 1
ATOM 728 O O . TRP A 1 92 ? 12.147 -6.438 -12.243 1.00 92.81 92 TRP A O 1
ATOM 738 N N . ALA A 1 93 ? 12.175 -7.345 -10.187 1.00 92.12 93 ALA A N 1
ATOM 739 C CA . ALA A 1 93 ? 12.411 -8.712 -10.647 1.00 92.12 93 ALA A CA 1
ATOM 740 C C . ALA A 1 93 ? 11.254 -9.220 -11.520 1.00 92.12 93 ALA A C 1
ATOM 742 O O . ALA A 1 93 ? 11.493 -9.775 -12.597 1.00 92.12 93 ALA A O 1
ATOM 743 N N . LEU A 1 94 ? 10.012 -8.957 -11.103 1.00 93.81 94 LEU A N 1
ATOM 744 C CA . LEU A 1 94 ? 8.807 -9.296 -11.859 1.00 93.81 94 LEU A CA 1
ATOM 745 C C . LEU A 1 94 ? 8.762 -8.560 -13.205 1.00 93.81 94 LEU A C 1
ATOM 747 O O . LEU A 1 94 ? 8.594 -9.199 -14.252 1.00 93.81 94 LEU A O 1
ATOM 751 N N . ARG A 1 95 ? 9.025 -7.245 -13.216 1.00 93.50 95 ARG A N 1
ATOM 752 C CA . ARG A 1 95 ? 9.108 -6.460 -14.458 1.00 93.50 95 ARG A CA 1
ATOM 753 C C . ARG A 1 95 ? 10.139 -7.038 -15.423 1.00 93.50 95 ARG A C 1
ATOM 755 O O . ARG A 1 95 ? 9.866 -7.206 -16.618 1.00 93.50 95 ARG A O 1
ATOM 762 N N . TYR A 1 96 ? 11.329 -7.358 -14.915 1.00 89.19 96 TYR A N 1
ATOM 763 C CA . TYR A 1 96 ? 12.421 -7.890 -15.725 1.00 89.19 96 TYR A CA 1
ATOM 764 C C . TYR A 1 96 ? 12.098 -9.277 -16.298 1.00 89.19 96 TYR A C 1
ATOM 766 O O . TYR A 1 96 ? 12.400 -9.540 -17.464 1.00 89.19 96 TYR A O 1
ATOM 774 N N . GLN A 1 97 ? 11.419 -10.138 -15.533 1.00 88.25 97 GLN A N 1
ATOM 775 C CA . GLN A 1 97 ? 10.957 -11.450 -15.997 1.00 88.25 97 GLN A CA 1
ATOM 776 C C . GLN A 1 97 ? 10.036 -11.337 -17.222 1.00 88.25 97 GLN A C 1
ATOM 778 O O . GLN A 1 97 ? 10.147 -12.135 -18.153 1.00 88.25 97 GLN A O 1
ATOM 783 N N . LYS A 1 98 ? 9.164 -10.322 -17.265 1.00 88.38 98 LYS A N 1
ATOM 784 C CA . LYS A 1 98 ? 8.293 -10.042 -18.421 1.00 88.38 98 LYS A CA 1
ATOM 785 C C . LYS A 1 98 ? 8.965 -9.198 -19.510 1.00 88.38 98 LYS A C 1
ATOM 787 O O . LYS A 1 98 ? 8.327 -8.894 -20.514 1.00 88.38 98 LYS A O 1
ATOM 792 N N . ARG A 1 99 ? 10.248 -8.846 -19.345 1.00 91.50 99 ARG A N 1
ATOM 793 C CA . ARG A 1 99 ? 11.043 -8.017 -20.272 1.00 91.50 99 ARG A CA 1
ATOM 794 C C . ARG A 1 99 ? 10.401 -6.659 -20.578 1.00 91.50 99 ARG A C 1
ATOM 796 O O . ARG A 1 99 ? 10.560 -6.132 -21.677 1.00 91.50 99 ARG A O 1
ATOM 803 N N . LEU A 1 100 ? 9.690 -6.088 -19.608 1.00 92.00 100 LEU A N 1
ATOM 804 C CA . LEU A 1 100 ? 9.047 -4.787 -19.761 1.00 92.00 100 LEU A CA 1
ATOM 805 C C . LEU A 1 100 ? 10.031 -3.658 -19.446 1.00 92.00 100 LEU A C 1
ATOM 807 O O . LEU A 1 100 ? 10.816 -3.726 -18.498 1.00 92.00 100 LEU A O 1
ATOM 811 N N . THR A 1 101 ? 9.960 -2.580 -20.219 1.00 95.94 101 THR A N 1
ATOM 812 C CA . THR A 1 101 ? 10.556 -1.289 -19.846 1.00 95.94 101 THR A CA 1
ATOM 813 C C . THR A 1 101 ? 9.711 -0.601 -18.768 1.00 95.94 101 THR A C 1
ATOM 815 O O . THR A 1 101 ? 8.523 -0.891 -18.639 1.00 95.94 101 THR A O 1
ATOM 818 N N . GLN A 1 102 ? 10.285 0.356 -18.029 1.00 96.81 102 GLN A N 1
ATOM 819 C CA . GLN A 1 102 ? 9.537 1.152 -17.037 1.00 96.81 102 GLN A CA 1
ATOM 820 C C . GLN A 1 102 ? 8.316 1.847 -17.662 1.00 96.81 102 GLN A C 1
ATOM 822 O O . GLN A 1 102 ? 7.243 1.879 -17.070 1.00 96.81 102 GLN A O 1
ATOM 827 N N . LYS A 1 103 ? 8.456 2.351 -18.895 1.00 97.06 103 LYS A N 1
ATOM 828 C CA . LYS A 1 103 ? 7.361 2.981 -19.640 1.00 97.06 103 LYS A CA 1
ATOM 829 C C . LYS A 1 103 ? 6.245 1.990 -19.983 1.00 97.06 103 LYS A C 1
ATOM 831 O O . LYS A 1 103 ? 5.076 2.334 -19.861 1.00 97.06 103 LYS A O 1
ATOM 836 N N . GLN A 1 104 ? 6.590 0.778 -20.421 1.00 96.75 104 GLN A N 1
ATOM 837 C CA . GLN A 1 104 ? 5.595 -0.257 -20.725 1.00 96.75 104 GLN A CA 1
ATOM 838 C C . GLN A 1 104 ? 4.876 -0.731 -19.464 1.00 96.75 104 GLN A C 1
ATOM 840 O O . GLN A 1 104 ? 3.663 -0.888 -19.496 1.00 96.75 104 GLN A O 1
ATOM 845 N N . GLU A 1 105 ? 5.601 -0.912 -18.360 1.00 95.94 105 GLU A N 1
ATOM 846 C CA . GLU A 1 105 ? 5.000 -1.260 -17.072 1.00 95.94 105 GLU A CA 1
ATOM 847 C C . GLU A 1 105 ? 4.042 -0.169 -16.580 1.00 95.94 105 GLU A C 1
ATOM 849 O O . GLU A 1 105 ? 2.923 -0.458 -16.164 1.00 95.94 105 GLU A O 1
ATOM 854 N N . ALA A 1 106 ? 4.448 1.094 -16.694 1.00 96.94 106 ALA A N 1
ATOM 855 C CA . ALA A 1 106 ? 3.610 2.226 -16.332 1.00 96.94 106 ALA A CA 1
ATOM 856 C C . ALA A 1 106 ? 2.282 2.222 -17.105 1.00 96.94 106 ALA A C 1
ATOM 858 O O . ALA A 1 106 ? 1.216 2.343 -16.505 1.00 96.94 106 ALA A O 1
ATOM 859 N N . VAL A 1 107 ? 2.340 1.998 -18.423 1.00 96.69 107 VAL A N 1
ATOM 860 C CA . VAL A 1 107 ? 1.143 1.847 -19.265 1.00 96.69 107 VAL A CA 1
ATOM 861 C C . VAL A 1 107 ? 0.319 0.626 -18.848 1.00 96.69 107 VAL A C 1
ATOM 863 O O . VAL A 1 107 ? -0.899 0.737 -18.748 1.00 96.69 107 VAL A O 1
ATOM 866 N N . GLN A 1 108 ? 0.965 -0.509 -18.566 1.00 95.81 108 GLN A N 1
ATOM 867 C CA . GLN A 1 108 ? 0.299 -1.755 -18.169 1.00 95.81 108 GLN A CA 1
ATOM 868 C C . GLN A 1 108 ? -0.539 -1.596 -16.893 1.00 95.81 108 GLN A C 1
ATOM 870 O O . GLN A 1 108 ? -1.613 -2.185 -16.797 1.00 95.81 108 GLN A O 1
ATOM 875 N N . PHE A 1 109 ? -0.061 -0.804 -15.933 1.00 96.00 109 PHE A N 1
ATOM 876 C CA . PHE A 1 109 ? -0.716 -0.609 -14.637 1.00 96.00 109 PHE A CA 1
ATOM 877 C C . PHE A 1 109 ? -1.418 0.746 -14.490 1.00 96.00 109 PHE A C 1
ATOM 879 O O . PHE A 1 109 ? -1.883 1.078 -13.403 1.00 96.00 109 PHE A O 1
ATOM 886 N N . GLY A 1 110 ? -1.495 1.546 -15.558 1.00 95.94 110 GLY A N 1
ATOM 887 C CA . GLY A 1 110 ? -2.176 2.843 -15.532 1.00 95.94 110 GLY A CA 1
ATOM 888 C C . GLY A 1 110 ? -1.528 3.876 -14.600 1.00 95.94 110 GLY A C 1
ATOM 889 O O . GLY A 1 110 ? -2.212 4.761 -14.092 1.00 95.94 110 GLY A O 1
ATOM 890 N N . VAL A 1 111 ? -0.217 3.781 -14.368 1.00 96.81 111 VAL A N 1
ATOM 891 C CA . VAL A 1 111 ? 0.553 4.731 -13.550 1.00 96.81 111 VAL A CA 1
ATOM 892 C C . VAL A 1 111 ? 1.522 5.537 -14.412 1.00 96.81 111 VAL A C 1
ATOM 894 O O . VAL A 1 111 ? 1.726 5.263 -15.592 1.00 96.81 111 VAL A O 1
ATOM 897 N N . SER A 1 112 ? 2.145 6.564 -13.837 1.00 97.81 112 SER A N 1
ATOM 898 C CA . SER A 1 112 ? 3.176 7.322 -14.550 1.00 97.81 112 SER A CA 1
ATOM 899 C C . SER A 1 112 ? 4.514 6.569 -14.571 1.00 97.81 112 SER A C 1
ATOM 901 O O . SER A 1 112 ? 4.862 5.881 -13.613 1.00 97.81 112 SER A O 1
ATOM 903 N N . GLU A 1 113 ? 5.326 6.764 -15.616 1.00 97.38 113 GLU A N 1
ATOM 904 C CA . GLU A 1 113 ? 6.705 6.239 -15.653 1.00 97.38 113 GLU A CA 1
ATOM 905 C C . GLU A 1 113 ? 7.533 6.748 -14.458 1.00 97.38 113 GLU A C 1
ATOM 907 O O . GLU A 1 113 ? 8.361 6.028 -13.901 1.00 97.38 113 GLU A O 1
ATOM 912 N N . ARG A 1 114 ? 7.268 7.986 -14.014 1.00 97.62 114 ARG A N 1
ATOM 913 C CA . ARG A 1 114 ? 7.880 8.557 -12.809 1.00 97.62 114 ARG A CA 1
ATOM 914 C C . ARG A 1 114 ? 7.531 7.745 -11.562 1.00 97.62 114 ARG A C 1
ATOM 916 O O . ARG A 1 114 ? 8.414 7.536 -10.740 1.00 97.62 114 ARG A O 1
ATOM 923 N N . SER A 1 115 ? 6.288 7.289 -11.426 1.00 97.31 115 SER A N 1
ATOM 924 C CA . SER A 1 115 ? 5.856 6.455 -10.300 1.00 97.31 115 SER A CA 1
ATOM 925 C C . SER A 1 115 ? 6.638 5.147 -10.275 1.00 97.31 115 SER A C 1
ATOM 927 O O . SER A 1 115 ? 7.263 4.852 -9.265 1.00 97.31 115 SER A O 1
ATOM 929 N N . VAL A 1 116 ? 6.709 4.438 -11.409 1.00 96.69 116 VAL A N 1
ATOM 930 C CA . VAL A 1 116 ? 7.503 3.202 -11.538 1.00 96.69 116 VAL A CA 1
ATOM 931 C C . VAL A 1 116 ? 8.957 3.443 -11.138 1.00 96.69 116 VAL A C 1
ATOM 933 O O . VAL A 1 116 ? 9.513 2.713 -10.324 1.00 96.69 116 VAL A O 1
ATOM 936 N N . ARG A 1 117 ? 9.568 4.518 -11.643 1.00 96.00 117 ARG A N 1
ATOM 937 C CA . ARG A 1 117 ? 10.941 4.893 -11.286 1.00 96.00 117 ARG A CA 1
ATOM 938 C C . ARG A 1 117 ? 11.115 5.157 -9.788 1.00 96.00 117 ARG A C 1
ATOM 940 O O . ARG A 1 117 ? 12.119 4.734 -9.227 1.00 96.00 117 ARG A O 1
ATOM 947 N N . ASN A 1 118 ? 10.186 5.877 -9.164 1.00 97.19 118 ASN A N 1
ATOM 948 C CA . ASN A 1 118 ? 10.237 6.172 -7.732 1.00 97.19 118 ASN A CA 1
ATOM 949 C C . ASN A 1 118 ? 10.073 4.897 -6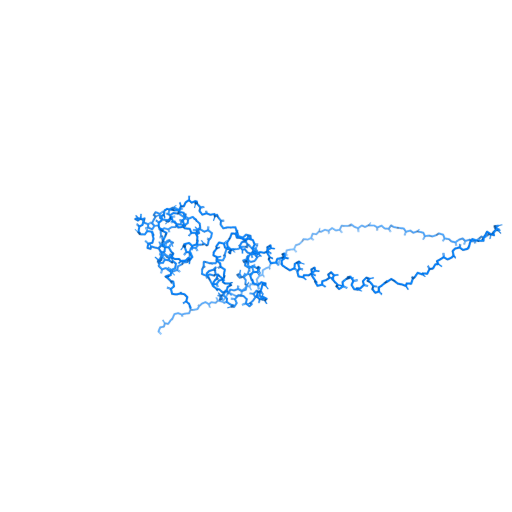.899 1.00 97.19 118 ASN A C 1
ATOM 951 O O . ASN A 1 118 ? 10.761 4.738 -5.895 1.00 97.19 118 ASN A O 1
ATOM 955 N N . TYR A 1 119 ? 9.205 3.977 -7.331 1.00 95.62 119 TYR A N 1
ATOM 956 C CA . TYR A 1 119 ? 9.081 2.662 -6.711 1.00 95.62 119 TYR A CA 1
ATOM 957 C C . TYR A 1 119 ? 10.418 1.933 -6.797 1.00 95.62 119 TYR A C 1
ATOM 959 O O . TYR A 1 119 ? 10.986 1.606 -5.771 1.00 95.62 119 TYR A O 1
ATOM 967 N N . GLU A 1 120 ? 11.011 1.778 -7.980 1.00 93.12 120 GLU A N 1
ATOM 968 C CA . GLU A 1 120 ? 12.283 1.051 -8.138 1.00 93.12 120 GLU A CA 1
ATOM 969 C C . GLU A 1 120 ? 13.477 1.656 -7.386 1.00 93.12 120 GLU A C 1
ATOM 971 O O . GLU A 1 120 ? 14.478 0.974 -7.173 1.00 93.12 120 GLU A O 1
ATOM 976 N N . LYS A 1 121 ? 13.391 2.927 -6.992 1.00 94.88 121 LYS A N 1
ATOM 977 C CA . LYS A 1 121 ? 14.393 3.606 -6.164 1.00 94.88 121 LYS A CA 1
ATOM 978 C C . LYS A 1 121 ? 14.119 3.538 -4.664 1.00 94.88 121 LYS A C 1
ATOM 980 O O . LYS A 1 121 ? 14.907 4.084 -3.902 1.00 94.88 121 LYS A O 1
ATOM 985 N N . ALA A 1 122 ? 13.023 2.905 -4.251 1.00 95.81 122 ALA A N 1
ATOM 986 C CA . ALA A 1 122 ? 12.521 2.949 -2.882 1.00 95.81 122 ALA A CA 1
ATOM 987 C C . ALA A 1 122 ? 12.253 4.385 -2.376 1.00 95.81 122 ALA A C 1
ATOM 989 O O . ALA A 1 122 ? 12.307 4.648 -1.178 1.00 95.81 122 ALA A O 1
ATOM 990 N N . ASP A 1 123 ? 11.906 5.311 -3.279 1.00 96.56 123 ASP A N 1
ATOM 991 C CA . ASP A 1 123 ? 11.573 6.701 -2.930 1.00 96.56 123 ASP A CA 1
ATOM 992 C C . ASP A 1 123 ? 10.119 6.839 -2.434 1.00 96.56 123 ASP A C 1
ATOM 994 O O . ASP A 1 123 ? 9.766 7.808 -1.761 1.00 96.56 123 ASP A O 1
ATOM 998 N N . SER A 1 124 ? 9.239 5.897 -2.793 1.00 96.19 124 SER A N 1
ATOM 999 C CA . SER A 1 124 ? 7.828 5.912 -2.391 1.00 96.19 124 SER A CA 1
ATOM 1000 C C . SER A 1 124 ? 7.209 4.519 -2.410 1.00 96.19 124 SER A C 1
ATOM 1002 O O . SER A 1 124 ? 7.528 3.719 -3.287 1.00 96.19 124 SER A O 1
ATOM 1004 N N . PHE A 1 125 ? 6.253 4.268 -1.514 1.00 97.19 125 PHE A N 1
ATOM 1005 C CA . PHE A 1 125 ? 5.408 3.077 -1.585 1.00 97.19 125 PHE A CA 1
ATOM 1006 C C . PHE A 1 125 ? 4.439 3.148 -2.782 1.00 97.19 125 PHE A C 1
ATOM 1008 O O . PHE A 1 125 ? 3.894 4.222 -3.059 1.00 97.19 125 PHE A O 1
ATOM 1015 N N . PRO A 1 126 ? 4.188 2.024 -3.478 1.00 97.19 126 PRO A N 1
ATOM 1016 C CA . PRO A 1 126 ? 3.071 1.923 -4.410 1.00 97.19 126 PRO A CA 1
ATOM 1017 C C . PRO A 1 126 ? 1.724 1.940 -3.674 1.00 97.19 126 PRO A C 1
ATOM 1019 O O . PRO A 1 126 ? 1.651 1.664 -2.473 1.00 97.19 126 PRO A O 1
ATOM 1022 N N . SER A 1 127 ? 0.653 2.269 -4.401 1.00 96.44 127 SER A N 1
ATOM 1023 C CA . SER A 1 127 ? -0.714 2.193 -3.874 1.00 96.44 127 SER A CA 1
ATOM 1024 C C . SER A 1 127 ? -1.159 0.738 -3.707 1.00 96.44 127 SER A C 1
ATOM 1026 O O . SER A 1 127 ? -0.574 -0.167 -4.308 1.00 96.44 127 SER A O 1
ATOM 1028 N N . ILE A 1 128 ? -2.201 0.496 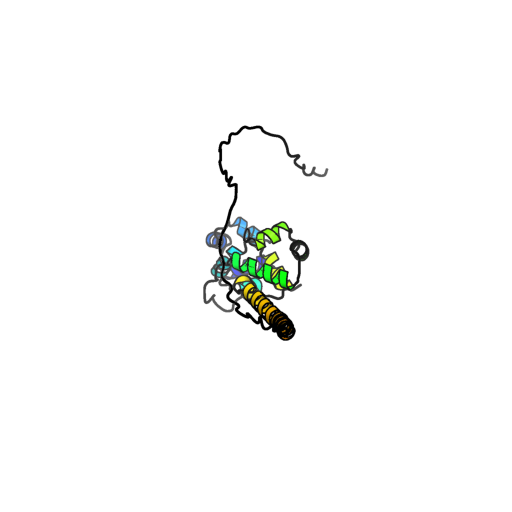-2.909 1.00 96.44 128 ILE A N 1
ATOM 1029 C CA . ILE A 1 128 ? -2.691 -0.868 -2.690 1.00 96.44 128 ILE A CA 1
ATOM 1030 C C . ILE A 1 128 ? -3.297 -1.410 -3.984 1.00 96.44 128 ILE A C 1
ATOM 1032 O O . ILE A 1 128 ? -2.974 -2.529 -4.372 1.00 96.44 128 ILE A O 1
ATOM 1036 N N . SER A 1 129 ? -4.055 -0.592 -4.721 1.00 95.31 129 SER A N 1
ATOM 1037 C CA . SER A 1 129 ? -4.597 -1.002 -6.026 1.00 95.31 129 SER A CA 1
ATOM 1038 C C . SER A 1 129 ? -3.506 -1.368 -7.036 1.00 95.31 129 SER A C 1
ATOM 1040 O O . SER A 1 129 ? -3.670 -2.304 -7.816 1.00 95.31 129 SER A O 1
ATOM 1042 N N . PHE A 1 130 ? -2.364 -0.669 -7.023 1.00 96.56 130 PHE A N 1
ATOM 1043 C CA . PHE A 1 130 ? -1.229 -1.033 -7.874 1.00 96.56 130 PHE A CA 1
ATOM 1044 C C . PHE A 1 130 ? -0.655 -2.396 -7.477 1.00 96.56 130 PHE A C 1
ATOM 1046 O O . PHE A 1 130 ? -0.389 -3.225 -8.344 1.00 96.56 130 PHE A O 1
ATOM 1053 N N . VAL A 1 131 ? -0.482 -2.645 -6.175 1.00 97.31 131 VAL A N 1
ATOM 1054 C CA . VAL A 1 131 ? -0.000 -3.938 -5.664 1.00 97.31 131 VAL A CA 1
ATOM 1055 C C . VAL A 1 131 ? -0.953 -5.068 -6.048 1.00 97.31 131 VAL A C 1
ATOM 1057 O O . VAL A 1 131 ? -0.488 -6.110 -6.498 1.00 97.31 131 VAL A O 1
ATOM 1060 N N . GLU A 1 132 ? -2.265 -4.854 -5.955 1.00 95.56 132 GLU A N 1
ATOM 1061 C CA . GLU A 1 132 ? -3.278 -5.825 -6.389 1.00 95.56 132 GLU A CA 1
ATOM 1062 C C . GLU A 1 132 ? -3.178 -6.121 -7.884 1.00 95.56 132 GLU A C 1
ATOM 1064 O O . GLU A 1 132 ? -3.110 -7.282 -8.282 1.00 95.56 132 GLU A O 1
ATOM 1069 N N . ALA A 1 133 ? -3.058 -5.082 -8.712 1.00 95.38 133 ALA A N 1
ATOM 1070 C CA . ALA A 1 133 ? -2.892 -5.250 -10.151 1.00 95.38 133 ALA A CA 1
ATOM 1071 C C . ALA A 1 133 ? -1.603 -6.014 -10.504 1.00 95.38 133 ALA A C 1
ATOM 1073 O O . ALA A 1 133 ? -1.603 -6.848 -11.411 1.00 95.38 133 ALA A O 1
ATOM 1074 N N . VAL A 1 134 ? -0.507 -5.763 -9.781 1.00 95.88 134 VAL A N 1
ATOM 1075 C CA . VAL A 1 134 ? 0.752 -6.511 -9.915 1.00 95.88 134 VAL A CA 1
ATOM 1076 C C . VAL A 1 134 ? 0.553 -7.973 -9.516 1.00 95.88 134 VAL A C 1
ATOM 1078 O O . VAL A 1 134 ? 0.954 -8.861 -10.269 1.00 95.88 134 VAL A O 1
ATOM 1081 N N . MET A 1 135 ? -0.069 -8.240 -8.367 1.00 95.62 135 MET A N 1
ATOM 1082 C CA . MET A 1 135 ? -0.343 -9.600 -7.897 1.00 95.62 135 MET A CA 1
ATOM 1083 C C . MET A 1 135 ? -1.153 -10.392 -8.924 1.00 95.62 135 MET A C 1
ATOM 1085 O O . MET A 1 135 ? -0.762 -11.504 -9.282 1.00 95.62 135 MET A O 1
ATOM 1089 N N . ASP A 1 136 ? -2.208 -9.789 -9.468 1.00 94.25 136 ASP A N 1
ATOM 1090 C CA . ASP A 1 136 ? -3.058 -10.402 -10.487 1.00 94.25 136 ASP A CA 1
ATOM 1091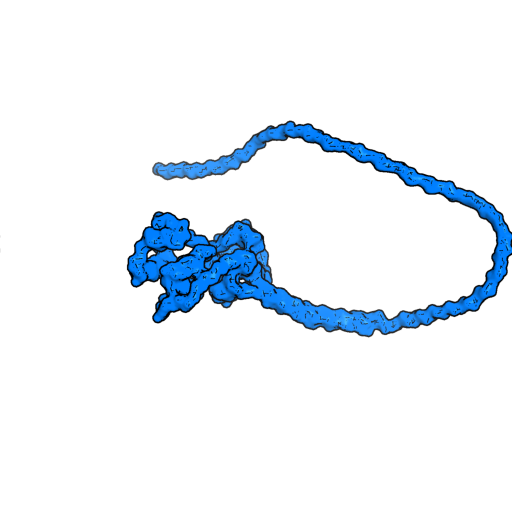 C C . ASP A 1 136 ? -2.305 -10.635 -11.807 1.00 94.25 136 ASP A C 1
ATOM 1093 O O . ASP A 1 136 ? -2.363 -11.723 -12.385 1.00 94.25 136 ASP A O 1
ATOM 1097 N N . TYR A 1 137 ? -1.563 -9.634 -12.291 1.00 94.88 137 TYR A N 1
ATOM 1098 C CA . TYR A 1 137 ? -0.866 -9.709 -13.579 1.00 94.88 137 TYR A CA 1
ATOM 1099 C C . TYR A 1 137 ? 0.303 -10.701 -13.571 1.00 94.88 137 TYR A C 1
ATOM 1101 O O . TYR A 1 137 ? 0.509 -11.451 -14.533 1.00 94.88 137 TYR A O 1
ATOM 1109 N N . TYR A 1 138 ? 1.090 -10.706 -12.494 1.00 93.44 138 TYR A N 1
ATOM 1110 C CA . TYR A 1 138 ? 2.238 -11.598 -12.349 1.00 93.44 138 TYR A CA 1
ATOM 1111 C C . TYR A 1 138 ? 1.881 -12.940 -11.697 1.00 93.44 138 TYR A C 1
ATOM 1113 O O . TYR A 1 138 ? 2.732 -13.827 -11.685 1.00 93.44 138 TYR A O 1
ATOM 1121 N N . GLN A 1 139 ? 0.638 -13.108 -11.227 1.00 93.94 139 GLN A N 1
ATOM 1122 C CA . GLN A 1 139 ? 0.140 -14.300 -10.530 1.00 93.94 139 GLN A CA 1
ATOM 1123 C C . GLN A 1 139 ? 0.974 -14.644 -9.288 1.00 93.94 139 GLN A C 1
ATOM 1125 O O . GLN A 1 139 ? 1.348 -15.796 -9.068 1.00 93.94 139 GLN A O 1
ATOM 1130 N N . VAL A 1 140 ? 1.286 -13.626 -8.484 1.00 94.25 140 VAL A N 1
ATOM 1131 C CA . VAL A 1 140 ? 2.064 -13.762 -7.244 1.00 94.25 140 VAL A CA 1
ATOM 1132 C C . VAL A 1 140 ? 1.194 -13.473 -6.027 1.00 94.25 140 VAL A C 1
ATOM 1134 O O . VAL A 1 140 ? 0.370 -12.561 -6.035 1.00 94.25 140 VAL A O 1
ATOM 1137 N N . GLY A 1 141 ? 1.382 -14.252 -4.961 1.00 94.38 141 GLY A N 1
ATOM 1138 C CA . GLY A 1 141 ? 0.686 -14.030 -3.693 1.00 94.38 141 GLY A CA 1
ATOM 1139 C C . GLY A 1 141 ? 1.236 -12.826 -2.922 1.00 94.38 141 GLY A C 1
ATOM 1140 O O . GLY A 1 141 ? 2.381 -12.418 -3.128 1.00 94.38 141 GLY A O 1
ATOM 1141 N N . ALA A 1 142 ? 0.448 -12.298 -1.979 1.00 94.38 142 ALA A N 1
ATOM 1142 C CA . ALA A 1 142 ? 0.856 -11.167 -1.142 1.00 94.38 142 ALA A CA 1
ATOM 1143 C C . ALA A 1 142 ? 2.145 -11.473 -0.362 1.00 94.38 142 ALA A C 1
ATOM 1145 O O . ALA A 1 142 ? 3.089 -10.689 -0.398 1.00 94.38 142 ALA A O 1
ATOM 1146 N N . ASP A 1 143 ? 2.232 -12.650 0.263 1.00 93.50 143 ASP A N 1
ATOM 1147 C CA . ASP A 1 143 ? 3.414 -13.043 1.038 1.00 93.50 143 ASP A CA 1
ATOM 1148 C C . ASP A 1 143 ? 4.671 -13.150 0.171 1.00 93.50 143 ASP A C 1
ATOM 1150 O O . ASP A 1 143 ? 5.772 -12.752 0.564 1.00 93.50 143 ASP A O 1
ATOM 1154 N N . GLN A 1 144 ? 4.493 -13.661 -1.046 1.00 93.06 144 GLN A N 1
ATOM 1155 C CA . GLN A 1 144 ? 5.564 -13.792 -2.015 1.00 93.06 144 GLN A CA 1
ATOM 1156 C C . GLN A 1 144 ? 6.076 -12.414 -2.458 1.00 93.06 144 GLN A C 1
ATOM 1158 O O . GLN A 1 144 ? 7.282 -12.182 -2.491 1.00 93.06 144 GLN A O 1
ATOM 1163 N N . LEU A 1 145 ? 5.169 -11.486 -2.761 1.00 95.81 145 LEU A N 1
ATOM 1164 C CA . LEU A 1 145 ? 5.522 -10.151 -3.231 1.00 95.81 145 LEU A CA 1
ATOM 1165 C C . LEU A 1 145 ? 6.103 -9.259 -2.123 1.00 95.81 145 LEU A C 1
ATOM 1167 O O . LEU A 1 145 ? 7.040 -8.504 -2.378 1.00 95.81 145 LEU A O 1
ATOM 1171 N N . LEU A 1 146 ? 5.554 -9.327 -0.910 1.00 95.75 146 LEU A N 1
ATOM 1172 C CA . LEU A 1 146 ? 5.871 -8.387 0.169 1.00 95.75 146 LEU A CA 1
ATOM 1173 C C . LEU A 1 146 ? 7.003 -8.867 1.086 1.00 95.75 146 LEU A C 1
ATOM 1175 O O . LEU A 1 146 ? 7.698 -8.032 1.663 1.00 95.75 146 LEU A O 1
ATOM 1179 N N . TYR A 1 147 ? 7.194 -10.183 1.234 1.00 93.69 147 TYR A N 1
ATOM 1180 C CA . TYR A 1 147 ? 8.082 -10.742 2.264 1.00 93.69 147 TYR A CA 1
ATOM 1181 C C . TYR A 1 147 ? 9.124 -11.746 1.753 1.00 93.69 147 TYR A C 1
ATOM 1183 O O . TYR A 1 147 ? 10.047 -12.080 2.497 1.00 93.69 147 TYR A O 1
ATOM 1191 N N . SER A 1 148 ? 9.018 -12.228 0.512 1.00 92.12 148 SER A N 1
ATOM 1192 C CA . SER A 1 148 ? 9.999 -13.163 -0.068 1.00 92.12 148 SER A CA 1
ATOM 1193 C C . SER A 1 148 ? 11.055 -12.426 -0.894 1.00 92.12 148 SER A C 1
ATOM 1195 O O . SER A 1 148 ? 10.826 -11.305 -1.323 1.00 92.12 148 SER A O 1
ATOM 1197 N N . ASN A 1 149 ? 12.225 -13.024 -1.139 1.00 88.50 149 ASN A N 1
ATOM 1198 C CA . ASN A 1 149 ? 13.282 -12.399 -1.949 1.00 88.50 149 ASN A CA 1
ATOM 1199 C C . ASN A 1 149 ? 13.287 -12.954 -3.382 1.00 88.50 149 ASN A C 1
ATOM 1201 O O . ASN A 1 149 ? 14.156 -13.746 -3.755 1.00 88.50 149 ASN A O 1
ATOM 1205 N N . LEU A 1 150 ? 12.337 -12.502 -4.204 1.00 83.19 150 LEU A N 1
ATOM 1206 C CA . LEU A 1 150 ? 12.197 -12.932 -5.604 1.00 83.19 150 LEU A CA 1
ATOM 1207 C C . LEU A 1 150 ? 13.379 -12.509 -6.473 1.00 83.19 150 LEU A C 1
ATOM 1209 O O . LEU A 1 150 ? 13.746 -13.195 -7.429 1.00 83.19 150 LEU A O 1
ATOM 1213 N N . TYR A 1 151 ? 14.021 -11.396 -6.121 1.00 69.56 151 TYR A N 1
ATOM 1214 C CA . TYR A 1 151 ? 15.225 -10.933 -6.801 1.00 69.56 151 TYR A CA 1
ATOM 1215 C C . TYR A 1 151 ? 16.353 -11.974 -6.746 1.00 69.56 151 TYR A C 1
ATOM 1217 O O . TYR A 1 151 ? 16.989 -12.263 -7.763 1.00 69.56 151 TYR A O 1
ATOM 1225 N N . SER A 1 152 ? 16.594 -12.558 -5.570 1.00 67.12 152 SER A N 1
ATOM 1226 C CA . SER A 1 152 ? 17.629 -13.577 -5.375 1.00 67.12 152 SER A CA 1
ATOM 1227 C C . SER A 1 152 ? 17.362 -14.847 -6.185 1.00 67.12 152 SER A C 1
ATOM 1229 O O . SER A 1 152 ? 18.288 -15.401 -6.781 1.00 67.12 152 SER A O 1
ATOM 1231 N N . GLU A 1 153 ? 16.101 -15.261 -6.296 1.00 61.69 153 GLU A N 1
ATOM 1232 C CA . GLU A 1 153 ? 15.691 -16.406 -7.108 1.00 61.69 153 GLU A CA 1
ATOM 1233 C C . GLU A 1 153 ? 15.939 -16.136 -8.596 1.00 61.69 153 GLU A C 1
ATOM 1235 O O . GLU A 1 153 ? 16.587 -16.937 -9.276 1.00 61.69 153 GLU A O 1
ATOM 1240 N N . ALA A 1 154 ? 15.530 -14.962 -9.086 1.00 61.69 154 ALA A N 1
ATOM 1241 C CA . ALA A 1 154 ? 15.743 -14.549 -10.471 1.00 61.69 154 ALA A CA 1
ATOM 1242 C C . ALA A 1 154 ? 17.240 -14.433 -10.831 1.00 61.69 154 ALA A C 1
ATOM 1244 O O . ALA A 1 154 ? 17.671 -14.878 -11.901 1.00 61.69 154 ALA A O 1
ATOM 1245 N N . GLN A 1 155 ? 18.066 -13.878 -9.935 1.00 62.22 155 GLN A N 1
ATOM 1246 C CA . GLN A 1 155 ? 19.519 -13.782 -10.128 1.00 62.22 155 GLN A CA 1
ATOM 1247 C C . GLN A 1 155 ? 20.194 -15.153 -10.120 1.00 62.22 155 GLN A C 1
ATOM 1249 O O . GLN A 1 155 ? 21.027 -15.424 -10.987 1.00 62.22 155 GLN A O 1
ATOM 1254 N N . ASN A 1 156 ? 19.836 -16.038 -9.187 1.00 58.84 156 ASN A N 1
ATOM 1255 C CA . ASN A 1 156 ? 20.382 -17.392 -9.140 1.00 58.84 156 ASN A CA 1
ATOM 1256 C C . ASN A 1 156 ? 20.021 -18.178 -10.404 1.00 58.84 156 ASN A C 1
ATOM 1258 O O . ASN A 1 156 ? 20.896 -18.810 -10.997 1.00 58.84 156 ASN A O 1
ATOM 1262 N N . GLN A 1 157 ? 18.783 -18.063 -10.891 1.00 60.34 157 GLN A N 1
ATOM 1263 C CA . GLN A 1 157 ? 18.377 -18.659 -12.164 1.00 60.34 157 GLN A CA 1
ATOM 1264 C C . GLN A 1 157 ? 19.205 -18.115 -13.333 1.00 60.34 157 GLN A C 1
ATOM 1266 O O . GLN A 1 157 ? 19.748 -18.897 -14.114 1.00 60.34 157 GLN A O 1
ATOM 1271 N N . ARG A 1 158 ? 19.381 -16.791 -13.436 1.00 58.56 158 ARG A N 1
ATOM 1272 C CA . ARG A 1 158 ? 20.200 -16.182 -14.494 1.00 58.56 158 ARG A CA 1
ATOM 1273 C C . ARG A 1 158 ? 21.663 -16.616 -14.406 1.00 58.56 158 ARG A C 1
ATOM 1275 O O . ARG A 1 158 ? 22.232 -16.982 -15.430 1.00 58.56 158 ARG A O 1
ATOM 1282 N N . ARG A 1 159 ? 22.267 -16.627 -13.213 1.00 55.97 159 ARG A N 1
ATOM 1283 C CA . ARG A 1 159 ? 23.638 -17.120 -12.996 1.00 55.97 159 ARG A CA 1
ATOM 1284 C C . ARG A 1 159 ? 23.760 -18.577 -13.431 1.00 55.97 159 ARG A C 1
ATOM 1286 O O . ARG A 1 159 ? 24.645 -18.876 -14.221 1.00 55.97 159 ARG A O 1
ATOM 1293 N N . HIS A 1 160 ? 22.855 -19.461 -13.009 1.00 48.50 160 HIS A N 1
ATOM 1294 C CA . HIS A 1 160 ? 22.870 -20.865 -13.427 1.00 48.50 160 HIS A CA 1
ATOM 1295 C C . HIS A 1 160 ? 22.704 -21.040 -14.940 1.00 48.50 160 HIS A C 1
ATOM 1297 O O . HIS A 1 160 ? 23.413 -21.854 -15.525 1.00 48.50 160 HIS A O 1
ATOM 1303 N N . GLN A 1 161 ? 21.818 -20.282 -15.590 1.00 56.94 161 GLN A N 1
ATOM 1304 C CA . GLN A 1 161 ? 21.651 -20.348 -17.046 1.00 56.94 161 GLN A CA 1
ATOM 1305 C C . GLN A 1 161 ? 22.884 -19.815 -17.791 1.00 56.94 161 GLN A C 1
ATOM 1307 O O . GLN A 1 161 ? 23.340 -20.437 -18.745 1.00 56.94 161 GLN A O 1
ATOM 1312 N N . ILE A 1 162 ? 23.482 -18.715 -17.322 1.00 56.75 162 ILE A N 1
ATOM 1313 C CA . ILE A 1 162 ? 24.741 -18.193 -17.869 1.00 56.75 162 ILE A CA 1
ATOM 1314 C C . ILE A 1 162 ? 25.861 -19.219 -17.683 1.00 56.75 162 ILE A C 1
ATOM 1316 O O . ILE A 1 162 ? 26.545 -19.517 -18.651 1.00 56.75 162 ILE A O 1
ATOM 1320 N N . PHE A 1 163 ? 26.029 -19.823 -16.502 1.00 53.69 163 PHE A N 1
ATOM 1321 C CA . PHE A 1 163 ? 27.032 -20.874 -16.299 1.00 53.69 163 PHE A CA 1
ATOM 1322 C C . PHE A 1 163 ? 26.779 -22.093 -17.195 1.00 53.69 163 PHE A C 1
ATOM 1324 O O . PHE A 1 163 ? 27.732 -22.620 -17.755 1.00 53.69 163 PHE A O 1
ATOM 1331 N N . LYS A 1 164 ? 25.523 -22.501 -17.419 1.00 53.97 164 LYS A N 1
ATOM 1332 C CA . LYS A 1 164 ? 25.195 -23.608 -18.335 1.00 53.97 164 LYS A CA 1
ATOM 1333 C C . LYS A 1 164 ? 25.566 -23.336 -19.793 1.00 53.97 164 LYS A C 1
ATOM 1335 O O . LYS A 1 164 ? 25.855 -24.290 -20.499 1.00 53.97 164 LYS A O 1
ATOM 1340 N N . VAL A 1 165 ? 25.543 -22.083 -20.249 1.00 63.09 165 VAL A N 1
ATOM 1341 C CA . VAL A 1 165 ? 25.821 -21.732 -21.656 1.00 63.09 165 VAL A CA 1
ATOM 1342 C C . VAL A 1 165 ? 27.259 -21.249 -21.850 1.00 63.09 165 VAL A C 1
ATOM 1344 O O . VAL A 1 165 ? 27.932 -21.655 -22.790 1.00 63.09 165 VAL A O 1
ATOM 1347 N N . VAL A 1 166 ? 27.766 -20.412 -20.949 1.00 65.69 166 VAL A N 1
ATOM 1348 C CA . VAL A 1 166 ? 29.103 -19.818 -21.047 1.00 65.69 166 VAL A CA 1
ATOM 1349 C C . VAL A 1 166 ? 30.190 -20.831 -20.710 1.00 65.69 166 VAL A C 1
ATOM 1351 O O . VAL A 1 166 ? 31.192 -20.866 -21.414 1.00 65.69 166 VAL A O 1
ATOM 1354 N N . PHE A 1 167 ? 30.005 -21.683 -19.695 1.00 66.50 167 PHE A N 1
ATOM 1355 C CA . PHE A 1 167 ? 31.008 -22.689 -19.324 1.00 66.50 167 PHE A CA 1
ATOM 1356 C C . PHE A 1 167 ? 31.342 -23.667 -20.466 1.00 66.50 167 PHE A C 1
ATOM 1358 O O . PHE A 1 167 ? 32.529 -23.824 -20.750 1.00 66.50 167 PHE A O 1
ATOM 1365 N N . PRO A 1 168 ? 30.373 -24.275 -21.189 1.00 61.81 168 PRO A N 1
ATOM 1366 C CA . PRO A 1 168 ? 30.715 -25.121 -22.330 1.00 61.81 168 PRO A CA 1
ATOM 1367 C C . PRO A 1 168 ? 31.332 -24.328 -23.490 1.00 61.81 168 PRO A C 1
ATOM 1369 O O . PRO A 1 168 ? 32.277 -24.816 -24.097 1.00 61.81 168 PRO A O 1
ATOM 1372 N N . VAL A 1 169 ? 30.883 -23.100 -23.779 1.00 66.12 169 VAL A N 1
ATOM 1373 C CA . VAL A 1 169 ? 31.475 -22.273 -24.853 1.00 66.12 169 VAL A CA 1
ATOM 1374 C C . VAL A 1 169 ? 32.935 -21.910 -24.548 1.00 66.12 169 VAL A C 1
ATOM 1376 O O . VAL A 1 169 ? 33.793 -22.038 -25.418 1.00 66.12 169 VAL A O 1
ATOM 1379 N N . LEU A 1 170 ? 33.243 -21.513 -23.310 1.00 62.91 170 LEU A N 1
ATOM 1380 C CA . LEU A 1 170 ? 34.616 -21.244 -22.869 1.00 62.91 170 LEU A CA 1
ATOM 1381 C C . LEU A 1 170 ? 35.478 -22.514 -22.875 1.00 62.91 170 LEU A C 1
ATOM 1383 O O . LEU A 1 170 ? 36.626 -22.454 -23.308 1.00 62.91 170 LEU A O 1
ATOM 1387 N N . ALA A 1 171 ? 34.933 -23.663 -22.459 1.00 61.47 171 ALA A N 1
ATOM 1388 C CA . ALA A 1 171 ? 35.635 -24.944 -22.531 1.00 61.47 171 ALA A CA 1
ATOM 1389 C C . ALA A 1 171 ? 35.968 -25.338 -23.983 1.00 61.47 171 ALA A C 1
ATOM 1391 O O . ALA A 1 171 ? 37.091 -25.749 -24.260 1.00 61.47 171 ALA A O 1
ATOM 1392 N N . PHE A 1 172 ? 35.042 -25.137 -24.928 1.00 62.47 172 PHE A N 1
ATOM 1393 C CA . PHE A 1 172 ? 35.289 -25.363 -26.356 1.00 62.47 172 PHE A CA 1
ATOM 1394 C C . PHE A 1 172 ? 36.357 -24.418 -26.933 1.00 62.47 172 PHE A C 1
ATOM 1396 O O . PHE A 1 172 ? 37.206 -24.862 -27.705 1.00 62.47 172 PHE A O 1
ATOM 1403 N N . LEU A 1 173 ? 36.367 -23.140 -26.537 1.00 63.41 173 LEU A N 1
ATOM 1404 C CA . LEU A 1 173 ? 37.387 -22.176 -26.976 1.00 63.41 173 LEU A CA 1
ATOM 1405 C C . LEU A 1 173 ? 38.784 -22.478 -26.405 1.00 63.41 173 LEU A C 1
ATOM 1407 O O . LEU A 1 173 ? 39.774 -22.278 -27.103 1.00 63.41 173 LEU A O 1
ATOM 1411 N N . PHE A 1 174 ? 38.883 -22.999 -25.177 1.00 57.66 174 PHE A N 1
ATOM 1412 C CA . PHE A 1 174 ? 40.168 -23.396 -24.586 1.00 57.66 174 PHE A CA 1
ATOM 1413 C C . PHE A 1 174 ? 40.713 -24.718 -25.147 1.00 57.66 174 PHE A C 1
ATOM 1415 O O . PHE A 1 174 ? 41.923 -24.842 -25.325 1.00 57.66 174 PHE A O 1
ATOM 1422 N N . VAL A 1 175 ? 39.854 -25.687 -25.484 1.00 58.06 175 VAL A N 1
ATOM 1423 C CA . VAL A 1 175 ? 40.282 -26.966 -26.089 1.00 58.06 175 VAL A CA 1
ATOM 1424 C C . VAL A 1 175 ? 40.765 -26.786 -27.540 1.00 58.06 175 VAL A C 1
ATOM 1426 O O . VAL A 1 175 ? 41.626 -27.536 -27.990 1.00 58.06 175 VAL A O 1
ATOM 1429 N N . GLY A 1 176 ? 40.292 -25.764 -28.264 1.00 52.59 176 GLY A N 1
ATOM 1430 C CA . GLY A 1 176 ? 40.763 -25.443 -29.622 1.00 52.59 176 GLY A CA 1
ATOM 1431 C C . GLY A 1 176 ? 42.020 -24.560 -29.704 1.00 52.59 176 GLY A C 1
ATOM 1432 O O . GLY A 1 176 ? 42.513 -24.321 -30.804 1.00 52.59 176 GLY A O 1
ATOM 1433 N N . GLY A 1 177 ? 42.528 -24.050 -28.574 1.00 53.84 177 GLY A N 1
ATOM 1434 C CA . GLY A 1 177 ? 43.475 -22.927 -28.527 1.00 53.84 177 GLY A CA 1
ATOM 1435 C C . GLY A 1 177 ? 44.889 -23.213 -28.008 1.00 53.84 177 GLY A C 1
ATOM 1436 O O . GLY A 1 177 ? 45.581 -22.259 -27.667 1.00 53.84 177 GLY A O 1
ATOM 1437 N N . VAL A 1 178 ? 45.350 -24.469 -27.922 1.00 50.03 178 VAL A N 1
ATOM 1438 C CA . VAL A 1 178 ? 46.754 -24.780 -27.571 1.00 50.03 178 VAL A CA 1
ATOM 1439 C C . VAL A 1 178 ? 47.291 -25.940 -28.412 1.00 50.03 178 VAL A C 1
ATOM 1441 O O . VAL A 1 178 ? 47.137 -27.100 -28.051 1.00 50.03 178 VAL A O 1
ATOM 1444 N N . ALA A 1 179 ? 47.977 -25.621 -29.513 1.00 48.19 179 ALA A N 1
ATOM 1445 C CA . ALA A 1 179 ? 48.943 -26.523 -30.150 1.00 48.19 179 ALA A CA 1
ATOM 1446 C C . ALA A 1 179 ? 49.964 -25.755 -31.012 1.00 48.19 179 ALA A C 1
ATOM 1448 O O . ALA A 1 179 ? 50.167 -26.080 -32.175 1.00 48.19 179 ALA A O 1
ATOM 1449 N N . ILE A 1 180 ? 50.624 -24.727 -30.468 1.00 45.12 180 ILE A N 1
ATOM 1450 C CA . ILE A 1 180 ? 51.911 -24.278 -31.024 1.00 45.12 180 ILE A CA 1
ATOM 1451 C C . ILE A 1 180 ? 52.885 -24.101 -29.861 1.00 45.12 180 ILE A C 1
ATOM 1453 O O . ILE A 1 180 ? 53.019 -23.028 -29.280 1.00 45.12 180 ILE A O 1
ATOM 1457 N N . ALA A 1 181 ? 53.547 -25.197 -29.496 1.00 40.19 181 ALA A N 1
ATOM 1458 C CA . ALA A 1 181 ? 54.751 -25.151 -28.686 1.00 40.19 181 ALA A CA 1
ATOM 1459 C C . ALA A 1 181 ? 55.905 -24.740 -29.609 1.00 40.19 181 ALA A C 1
ATOM 1461 O O . ALA A 1 181 ? 56.338 -25.530 -30.444 1.00 40.19 181 ALA A O 1
ATOM 1462 N N . VAL A 1 182 ? 56.383 -23.501 -29.492 1.00 38.75 182 VAL A N 1
ATOM 1463 C CA . VAL A 1 182 ? 57.679 -23.107 -30.059 1.00 38.75 182 VAL A CA 1
ATOM 1464 C C . VAL A 1 182 ? 58.732 -23.424 -28.998 1.00 38.75 182 VAL A C 1
ATOM 1466 O O . VAL A 1 182 ? 58.762 -22.740 -27.972 1.00 38.75 182 VAL A O 1
ATOM 1469 N N . PRO A 1 183 ? 59.586 -24.449 -29.170 1.00 48.72 183 PRO A N 1
ATOM 1470 C CA . PRO A 1 183 ? 60.697 -24.649 -28.261 1.00 48.72 183 PRO A CA 1
ATOM 1471 C C . PRO A 1 183 ? 61.741 -23.567 -28.551 1.00 48.72 183 PRO A C 1
ATOM 1473 O O . PRO A 1 183 ? 62.417 -23.572 -29.578 1.00 48.72 183 PRO A O 1
ATOM 1476 N N . VAL A 1 184 ? 61.843 -22.607 -27.637 1.00 39.84 184 VAL A N 1
ATOM 1477 C CA . VAL A 1 184 ? 62.908 -21.606 -27.605 1.00 39.84 184 VAL A CA 1
ATOM 1478 C C . VAL A 1 184 ? 64.223 -22.328 -27.289 1.00 39.84 184 VAL A C 1
ATOM 1480 O O . VAL A 1 184 ? 64.514 -22.654 -26.141 1.00 39.84 184 VAL A O 1
ATOM 1483 N N . ALA A 1 185 ? 65.011 -22.615 -28.325 1.00 37.78 185 ALA A N 1
ATOM 1484 C CA . ALA A 1 185 ? 66.387 -23.071 -28.190 1.00 37.78 185 ALA A CA 1
ATOM 1485 C C . ALA A 1 185 ? 67.285 -21.859 -27.886 1.00 37.78 185 ALA A C 1
ATOM 1487 O O . ALA A 1 185 ? 67.716 -21.147 -28.791 1.00 37.78 185 ALA A O 1
ATOM 1488 N N . ILE A 1 186 ? 67.556 -21.599 -26.604 1.00 41.53 186 ILE A N 1
ATOM 1489 C CA . ILE A 1 186 ? 68.632 -20.685 -26.196 1.00 41.53 186 ILE A CA 1
ATOM 1490 C C . ILE A 1 186 ? 69.942 -21.458 -26.341 1.00 41.53 186 ILE A C 1
ATOM 1492 O O . ILE A 1 186 ? 70.286 -22.279 -25.494 1.00 41.53 186 ILE A O 1
ATOM 1496 N N . HIS A 1 187 ? 70.667 -21.207 -27.429 1.00 37.75 187 HIS A N 1
ATOM 1497 C CA . HIS A 1 187 ? 72.047 -21.651 -27.577 1.00 37.75 187 HIS A CA 1
ATOM 1498 C C . HIS A 1 187 ? 72.970 -20.546 -27.046 1.00 37.75 187 HIS A C 1
ATOM 1500 O O . HIS A 1 187 ? 73.018 -19.447 -27.598 1.00 37.75 187 HIS A O 1
ATOM 1506 N N . LEU A 1 188 ? 73.682 -20.826 -25.950 1.00 36.22 188 LEU A N 1
ATOM 1507 C CA . LEU A 1 188 ? 74.751 -19.968 -25.439 1.00 36.22 188 LEU A CA 1
ATOM 1508 C C . LEU A 1 188 ? 75.932 -19.975 -26.421 1.00 36.22 188 LEU A C 1
ATOM 1510 O O . LEU A 1 188 ? 76.376 -21.042 -26.845 1.00 36.22 188 LEU A O 1
ATOM 1514 N N . SER A 1 189 ? 76.498 -18.799 -26.695 1.00 39.09 189 SER A N 1
ATOM 1515 C CA . SER A 1 189 ? 77.884 -18.670 -27.146 1.00 39.09 189 SER A CA 1
ATOM 1516 C C . SER A 1 189 ? 78.522 -17.428 -26.529 1.00 39.09 189 SER A C 1
ATOM 1518 O O . SER A 1 189 ? 78.124 -16.300 -26.811 1.00 39.09 189 SER A O 1
ATOM 1520 N N . ASN A 1 190 ? 79.524 -17.672 -25.684 1.00 40.72 190 ASN A N 1
ATOM 1521 C CA . ASN A 1 190 ? 80.449 -16.687 -25.133 1.00 40.72 190 ASN A CA 1
ATOM 1522 C C . ASN A 1 190 ? 81.353 -16.117 -26.236 1.00 40.72 190 ASN A C 1
ATOM 1524 O O . ASN A 1 190 ? 81.917 -16.872 -27.025 1.00 40.72 190 ASN A O 1
ATOM 1528 N N . GLY A 1 191 ? 81.582 -14.804 -26.216 1.00 34.78 191 GLY A N 1
ATOM 1529 C CA . GLY A 1 191 ? 82.617 -14.135 -27.004 1.00 34.78 191 GLY A CA 1
ATOM 1530 C C . GLY A 1 191 ? 82.975 -12.795 -26.369 1.00 34.78 191 GLY A C 1
ATOM 1531 O O . GLY A 1 191 ? 82.179 -11.864 -26.399 1.00 34.78 191 GLY A O 1
ATOM 1532 N N . HIS A 1 192 ? 84.149 -12.735 -25.740 1.00 35.69 192 HIS A N 1
ATOM 1533 C CA . HIS A 1 192 ? 84.748 -11.537 -25.147 1.00 35.69 192 HIS A CA 1
ATOM 1534 C C . HIS A 1 192 ? 85.103 -10.497 -26.225 1.00 35.69 192 HIS A C 1
ATOM 1536 O O . HIS A 1 192 ? 85.531 -10.896 -27.306 1.00 35.69 192 HIS A O 1
ATOM 1542 N N . ASN A 1 193 ? 84.976 -9.197 -25.908 1.00 36.34 193 ASN A N 1
ATOM 1543 C CA . ASN A 1 193 ? 86.001 -8.138 -26.058 1.00 36.34 193 ASN A CA 1
ATOM 1544 C C . ASN A 1 193 ? 85.389 -6.730 -25.852 1.00 36.34 193 ASN A C 1
ATOM 1546 O O . ASN A 1 193 ? 84.324 -6.411 -26.368 1.00 36.34 193 ASN A O 1
ATOM 1550 N N . ASN A 1 194 ? 86.104 -5.888 -25.106 1.00 33.59 194 ASN A N 1
ATOM 1551 C CA . ASN A 1 194 ? 85.914 -4.442 -24.881 1.00 33.59 194 ASN A CA 1
ATOM 1552 C C . ASN A 1 194 ? 87.268 -3.769 -25.245 1.00 33.59 194 ASN A C 1
ATOM 1554 O O . ASN A 1 194 ? 88.249 -4.516 -25.338 1.00 33.59 194 ASN A O 1
ATOM 1558 N N . PRO A 1 195 ? 87.461 -2.430 -25.294 1.00 51.03 195 PRO A N 1
ATOM 1559 C CA . PRO A 1 195 ? 86.534 -1.284 -25.388 1.00 51.03 195 PRO A CA 1
ATOM 1560 C C . PRO A 1 195 ? 86.964 -0.234 -26.463 1.00 51.03 195 PRO A C 1
ATOM 1562 O O . PRO A 1 195 ? 88.085 -0.294 -26.962 1.00 51.03 195 PRO A O 1
ATOM 1565 N N . SER A 1 196 ? 86.138 0.784 -26.776 1.00 30.48 196 SER A N 1
ATOM 1566 C CA . SER A 1 196 ? 86.563 2.207 -26.935 1.00 30.48 196 SER A CA 1
ATOM 1567 C C . SER A 1 196 ? 85.469 3.176 -27.446 1.00 30.48 196 SER A C 1
ATOM 1569 O O . SER A 1 196 ? 84.773 2.916 -28.418 1.00 30.48 196 SER A O 1
ATOM 1571 N N . SER A 1 197 ? 85.441 4.340 -26.776 1.00 33.69 197 SER A N 1
ATOM 1572 C CA . SER A 1 197 ? 85.144 5.718 -27.229 1.00 33.69 197 SER A CA 1
ATOM 1573 C C . SER A 1 197 ? 83.738 6.203 -27.636 1.00 33.69 197 SER A C 1
ATOM 1575 O O . SER A 1 197 ? 83.153 5.745 -28.609 1.00 33.69 197 SER A O 1
ATOM 1577 N N . SER A 1 198 ? 83.385 7.330 -26.981 1.00 35.91 198 SER A N 1
ATOM 1578 C CA . SER A 1 198 ? 82.603 8.506 -27.438 1.00 35.91 198 SER A CA 1
ATOM 1579 C C . SER A 1 198 ? 81.105 8.302 -27.709 1.00 35.91 198 SER A C 1
ATOM 1581 O O . SER A 1 198 ? 80.713 7.323 -28.315 1.00 35.91 198 SER A O 1
ATOM 1583 N N . SER A 1 199 ? 80.174 9.183 -27.347 1.00 35.59 199 SER A N 1
ATOM 1584 C CA . SER A 1 199 ? 80.176 10.520 -26.737 1.00 35.59 199 SER A CA 1
ATOM 1585 C C . SER A 1 199 ? 78.702 10.938 -26.602 1.00 35.59 199 SER A C 1
ATOM 1587 O O . SER A 1 199 ? 77.932 10.575 -27.482 1.00 35.59 199 SER A O 1
ATOM 1589 N N . THR A 1 200 ? 78.367 11.752 -25.584 1.00 34.59 200 THR A N 1
ATOM 1590 C CA . THR A 1 200 ? 77.296 12.792 -25.571 1.00 34.59 200 THR A CA 1
ATOM 1591 C C . THR A 1 200 ? 75.857 12.361 -25.937 1.00 34.59 200 THR A C 1
ATOM 1593 O O . THR A 1 200 ? 75.619 11.794 -26.985 1.00 34.59 200 THR A O 1
ATOM 1596 N N . SER A 1 201 ? 74.787 12.663 -25.211 1.00 36.66 201 SER A N 1
ATOM 1597 C CA . SER A 1 201 ? 74.506 13.761 -24.293 1.00 36.66 201 SER A CA 1
ATOM 1598 C C . SER A 1 201 ? 73.217 13.436 -23.529 1.00 36.66 201 SER A C 1
ATOM 1600 O O . SER A 1 201 ? 72.229 12.950 -24.073 1.00 36.66 201 SER A O 1
ATOM 1602 N N . SER A 1 202 ? 73.244 13.741 -22.241 1.00 33.50 202 SER A N 1
ATOM 1603 C CA . SER A 1 202 ? 72.094 13.901 -21.360 1.00 33.50 202 SER A CA 1
ATOM 1604 C C . SER A 1 202 ? 71.382 15.227 -21.630 1.00 33.50 202 SER A C 1
ATOM 1606 O O . SER A 1 202 ? 72.061 16.243 -21.759 1.00 33.50 202 SER A O 1
ATOM 1608 N N . ALA A 1 203 ? 70.051 15.250 -21.566 1.00 34.53 203 ALA A N 1
ATOM 1609 C CA . ALA A 1 203 ? 69.316 16.367 -20.966 1.00 34.53 203 ALA A CA 1
ATOM 1610 C C . ALA A 1 203 ? 67.883 15.944 -20.614 1.00 34.53 203 ALA A C 1
ATOM 1612 O O . ALA A 1 203 ? 66.959 15.990 -21.418 1.00 34.53 203 ALA A O 1
ATOM 1613 N N . SER A 1 204 ? 67.733 15.529 -19.364 1.00 36.91 204 SER A N 1
ATOM 1614 C CA . SER A 1 204 ? 66.540 15.708 -18.549 1.00 36.91 204 SER A CA 1
ATOM 1615 C C . SER A 1 204 ? 66.270 17.195 -18.291 1.00 36.91 204 SER A C 1
ATOM 1617 O O . SER A 1 204 ? 67.209 17.912 -17.947 1.00 36.91 204 SER A O 1
ATOM 1619 N N . SER A 1 205 ? 65.007 17.617 -18.270 1.00 36.97 205 SER A N 1
ATOM 1620 C CA . SER A 1 205 ? 64.557 18.628 -17.304 1.00 36.97 205 SER A CA 1
ATOM 1621 C C . SER A 1 205 ? 63.042 18.606 -17.108 1.00 36.97 205 SER A C 1
ATOM 1623 O O . SER A 1 205 ? 62.240 18.823 -18.012 1.00 36.97 205 SER A O 1
ATOM 1625 N N . SER A 1 206 ? 62.694 18.312 -15.863 1.00 38.97 206 SER A N 1
ATOM 1626 C CA . SER A 1 206 ? 61.418 18.513 -15.186 1.00 38.97 206 SER A CA 1
ATOM 1627 C C . SER A 1 206 ? 61.137 20.013 -14.947 1.00 38.97 206 SER A C 1
ATOM 1629 O O . SER A 1 206 ? 61.996 20.833 -15.265 1.00 38.97 206 SER A O 1
ATOM 1631 N N . ILE A 1 207 ? 60.032 20.300 -14.223 1.00 35.66 207 ILE A N 1
ATOM 1632 C CA . ILE A 1 207 ? 59.675 21.542 -13.471 1.00 35.66 207 ILE A CA 1
ATOM 1633 C C . ILE A 1 207 ? 58.693 22.450 -14.246 1.00 35.66 207 ILE A C 1
ATOM 1635 O O . ILE A 1 207 ? 58.943 22.772 -15.394 1.00 35.66 207 ILE A O 1
ATOM 1639 N N . SER A 1 208 ? 57.570 22.957 -13.724 1.00 35.25 208 SER A N 1
ATOM 1640 C CA . SER A 1 208 ? 56.861 22.792 -12.448 1.00 35.25 208 SER A CA 1
ATOM 1641 C C . SER A 1 208 ? 55.452 23.409 -12.527 1.00 35.25 208 SER A C 1
ATOM 1643 O O . SER A 1 208 ? 55.140 24.218 -13.394 1.00 35.25 208 SER A O 1
ATOM 1645 N N . SER A 1 209 ? 54.650 23.021 -11.541 1.00 43.34 209 SER A N 1
ATOM 1646 C CA . SER A 1 209 ? 53.384 23.553 -11.015 1.00 43.34 209 SER A CA 1
ATOM 1647 C C . SER A 1 209 ? 53.238 25.071 -10.797 1.00 43.34 209 SER A C 1
ATOM 1649 O O . SER A 1 209 ? 54.170 25.686 -10.287 1.00 43.34 209 SER A O 1
ATOM 1651 N N . VAL A 1 210 ? 52.001 25.581 -10.941 1.00 37.38 210 VAL A N 1
ATOM 1652 C CA . VAL A 1 210 ? 51.313 26.602 -10.090 1.00 37.38 210 VAL A CA 1
ATOM 1653 C C . VAL A 1 210 ? 49.812 26.602 -10.476 1.00 37.38 210 VAL A C 1
ATOM 1655 O O . VAL A 1 210 ? 49.517 26.744 -11.654 1.00 37.38 210 VAL A O 1
ATOM 1658 N N . ILE A 1 211 ? 48.834 26.133 -9.680 1.00 36.25 211 ILE A N 1
ATOM 1659 C CA . ILE A 1 211 ? 48.117 26.656 -8.481 1.00 36.25 211 ILE A CA 1
ATOM 1660 C C . ILE A 1 211 ? 47.413 28.023 -8.654 1.00 36.25 211 ILE A C 1
ATOM 1662 O O . ILE A 1 211 ? 48.063 29.018 -8.965 1.00 36.25 211 ILE A O 1
ATOM 1666 N N . SER A 1 212 ? 46.131 28.042 -8.229 1.00 36.38 212 SER A N 1
ATOM 1667 C CA . SER A 1 212 ? 45.263 29.164 -7.763 1.00 36.38 212 SER A CA 1
ATOM 1668 C C . SER A 1 212 ? 44.273 29.702 -8.811 1.00 36.38 212 SER A C 1
ATOM 1670 O O . SER A 1 212 ? 44.655 29.893 -9.953 1.00 36.38 212 SER A O 1
ATOM 1672 N N . SER A 1 213 ? 43.006 30.040 -8.544 1.00 35.12 213 SER A N 1
ATOM 1673 C CA . SER A 1 213 ? 42.119 29.971 -7.367 1.00 35.12 213 SER A CA 1
ATOM 1674 C C . SER A 1 213 ? 40.733 30.520 -7.773 1.00 35.12 213 SER A C 1
ATOM 1676 O O . SER A 1 213 ? 40.614 31.279 -8.730 1.00 35.12 213 SER A O 1
ATOM 1678 N N . SER A 1 214 ? 39.700 30.141 -7.024 1.00 38.97 214 SER A N 1
ATOM 1679 C CA . SER A 1 214 ? 38.267 30.446 -7.181 1.00 38.97 214 SER A CA 1
ATOM 1680 C C . SER A 1 214 ? 37.842 31.889 -6.831 1.00 38.97 214 SER A C 1
ATOM 1682 O O . SER A 1 214 ? 38.473 32.508 -5.980 1.00 38.97 214 SER A O 1
ATOM 1684 N N . SER A 1 215 ? 36.713 32.368 -7.393 1.00 35.88 215 SER A N 1
ATOM 1685 C CA . SER A 1 215 ? 35.655 33.256 -6.800 1.00 35.88 215 SER A CA 1
ATOM 1686 C C . SER A 1 215 ? 34.743 33.815 -7.928 1.00 35.88 215 SER A C 1
ATOM 1688 O O . SER A 1 215 ? 35.245 34.329 -8.915 1.00 35.88 215 SER A O 1
ATOM 1690 N N . SER A 1 216 ? 33.448 33.470 -8.034 1.00 33.41 216 SER A N 1
ATOM 1691 C CA . SER A 1 216 ? 32.217 33.983 -7.373 1.00 33.41 216 SER A CA 1
ATOM 1692 C C . SER A 1 216 ? 31.612 35.294 -7.935 1.00 33.41 216 SER A C 1
ATOM 1694 O O . SER A 1 216 ? 32.240 36.340 -7.823 1.00 33.41 216 SER A O 1
ATOM 1696 N N . SER A 1 217 ? 30.361 35.245 -8.437 1.00 33.62 217 SER A N 1
ATOM 1697 C CA . SER A 1 217 ? 29.251 36.253 -8.356 1.00 33.62 217 SER A CA 1
ATOM 1698 C C . SER A 1 217 ? 28.177 35.953 -9.440 1.00 33.62 217 SER A C 1
ATOM 1700 O O . SER A 1 217 ? 28.522 35.669 -10.578 1.00 33.62 217 SER A O 1
ATOM 1702 N N . LEU A 1 218 ? 26.926 35.612 -9.084 1.00 32.31 218 LEU A N 1
ATOM 1703 C CA . LEU A 1 218 ? 25.704 36.435 -8.881 1.00 32.31 218 LEU A CA 1
ATOM 1704 C C . LEU A 1 218 ? 25.040 37.036 -10.147 1.00 32.31 218 LEU A C 1
ATOM 1706 O O . LEU A 1 218 ? 25.524 38.033 -10.655 1.00 32.31 218 LEU A O 1
ATOM 1710 N N . GLN A 1 219 ? 23.865 36.493 -10.532 1.00 37.09 219 GLN A N 1
ATOM 1711 C CA . GLN A 1 219 ? 22.586 37.148 -10.955 1.00 37.09 219 GLN A CA 1
ATOM 1712 C C . GLN A 1 219 ? 21.726 36.115 -11.728 1.00 37.09 219 GLN A C 1
ATOM 1714 O O . GLN A 1 219 ? 22.221 35.494 -12.654 1.00 37.09 219 GLN A O 1
ATOM 1719 N N . SER A 1 220 ? 20.520 35.681 -11.328 1.00 33.69 220 SER A N 1
ATOM 1720 C CA . SER A 1 220 ? 19.240 36.315 -10.934 1.00 33.69 220 SER A CA 1
ATOM 1721 C C . SER A 1 220 ? 18.204 36.437 -12.075 1.00 33.69 220 SER A C 1
ATOM 1723 O O . SER A 1 220 ? 18.225 37.402 -12.826 1.00 33.69 220 SER A O 1
ATOM 1725 N N . LYS A 1 221 ? 17.204 35.536 -11.995 1.00 34.53 221 LYS A N 1
ATOM 1726 C CA . LYS A 1 221 ? 15.741 35.673 -12.226 1.00 34.53 221 LYS A CA 1
ATOM 1727 C C . LYS A 1 221 ? 15.098 35.684 -13.629 1.00 34.53 221 LYS A C 1
ATOM 1729 O O . LYS A 1 221 ? 15.459 36.457 -14.503 1.00 34.53 221 LYS A O 1
ATOM 1734 N N . SER A 1 222 ? 13.940 34.989 -13.622 1.00 32.25 222 SER A N 1
ATOM 1735 C CA . SER A 1 222 ? 12.675 35.187 -14.374 1.00 32.25 222 SER A CA 1
ATOM 1736 C C . SER A 1 222 ? 12.467 34.212 -15.543 1.00 32.25 222 SER A C 1
ATOM 1738 O O . SER A 1 222 ? 13.373 34.048 -16.342 1.00 32.25 222 SER A O 1
ATOM 1740 N N . ALA A 1 223 ? 11.338 33.532 -15.770 1.00 35.62 223 ALA A N 1
ATOM 1741 C CA . ALA A 1 223 ? 10.085 33.277 -15.051 1.00 35.62 223 ALA A CA 1
ATOM 1742 C C . ALA A 1 223 ? 9.394 32.086 -15.765 1.00 35.62 223 ALA A C 1
ATOM 1744 O O . ALA A 1 223 ? 9.529 31.929 -16.977 1.00 35.62 223 ALA A O 1
ATOM 1745 N N . TYR A 1 224 ? 8.659 31.248 -15.031 1.00 41.31 224 TYR A N 1
ATOM 1746 C CA . TYR A 1 224 ? 7.833 30.169 -15.594 1.00 41.31 224 TYR A CA 1
ATOM 1747 C C . TYR A 1 224 ? 6.451 30.704 -16.006 1.00 41.31 224 TYR A C 1
ATOM 1749 O O . TYR A 1 224 ? 5.856 31.433 -15.210 1.00 41.31 224 TYR A O 1
ATOM 1757 N N . PRO A 1 225 ? 5.859 30.295 -17.143 1.00 46.06 225 PRO A N 1
ATOM 1758 C CA . PRO A 1 225 ? 4.421 30.435 -17.330 1.00 46.06 225 PRO A CA 1
ATOM 1759 C C . PRO A 1 225 ? 3.665 29.274 -16.666 1.00 46.06 225 PRO A C 1
ATOM 1761 O O . PRO A 1 225 ? 3.819 28.104 -17.020 1.00 46.06 225 PRO A O 1
ATOM 1764 N N . ILE A 1 226 ? 2.827 29.636 -15.692 1.00 40.31 226 ILE A N 1
ATOM 1765 C CA . ILE A 1 226 ? 1.787 28.798 -15.093 1.00 40.31 226 ILE A CA 1
ATOM 1766 C C . ILE A 1 226 ? 0.609 28.700 -16.070 1.00 40.31 226 ILE A C 1
ATOM 1768 O O . ILE A 1 226 ? 0.118 29.699 -16.590 1.00 40.31 226 ILE A O 1
ATOM 1772 N N . ARG A 1 227 ? 0.153 27.466 -16.281 1.00 34.91 227 ARG A N 1
ATOM 1773 C CA . ARG A 1 227 ? -1.061 27.075 -17.002 1.00 34.91 227 ARG A CA 1
ATOM 1774 C C . ARG A 1 227 ? -2.283 27.424 -16.138 1.00 34.91 227 ARG A C 1
ATOM 1776 O O . ARG A 1 227 ? -2.394 26.897 -15.033 1.00 34.91 227 ARG A O 1
ATOM 1783 N N . SER A 1 228 ? -3.165 28.310 -16.606 1.00 39.22 228 SER A N 1
ATOM 1784 C CA . SER A 1 228 ? -4.426 28.616 -15.919 1.00 39.22 228 SER A CA 1
ATOM 1785 C C . SER A 1 228 ? -5.482 27.541 -16.192 1.00 39.22 228 SER A C 1
ATOM 1787 O O . SER A 1 228 ? -5.566 26.966 -17.278 1.00 39.22 228 SER A O 1
ATOM 1789 N N . TYR A 1 229 ? -6.257 27.258 -15.151 1.00 40.09 229 TYR A N 1
ATOM 1790 C CA . TYR A 1 229 ? -7.409 26.371 -15.138 1.00 40.09 229 TYR A CA 1
ATOM 1791 C C . TYR A 1 229 ? -8.676 27.122 -15.579 1.00 40.09 229 TYR A C 1
ATOM 1793 O O . TYR A 1 229 ? -8.846 28.285 -15.232 1.00 40.09 229 TYR A O 1
ATOM 1801 N N . PHE A 1 230 ? -9.538 26.406 -16.309 1.00 39.41 230 PHE A N 1
ATOM 1802 C CA . PHE A 1 230 ? -10.987 26.274 -16.089 1.00 39.41 230 PHE A CA 1
ATOM 1803 C C . PHE A 1 230 ? -11.790 27.541 -15.712 1.00 39.41 230 PHE A C 1
ATOM 1805 O O . PHE A 1 230 ? -11.765 27.982 -14.565 1.00 39.41 230 PHE A O 1
ATOM 1812 N N . GLU A 1 231 ? -12.610 28.034 -16.646 1.00 49.25 231 GLU A N 1
ATOM 1813 C CA . GLU A 1 231 ? -13.812 28.815 -16.319 1.00 49.25 231 GLU A CA 1
ATOM 1814 C C . GLU A 1 231 ? -15.040 27.892 -16.170 1.00 49.25 231 GLU A C 1
ATOM 1816 O O . GLU A 1 231 ? -15.113 26.856 -16.840 1.00 49.25 231 GLU A O 1
ATOM 1821 N N . PRO A 1 232 ? -16.009 28.239 -15.301 1.00 53.53 232 PRO A N 1
ATOM 1822 C CA . PRO A 1 232 ? -17.253 27.498 -15.136 1.00 53.53 232 PRO A CA 1
ATOM 1823 C C . PRO A 1 232 ? -18.301 27.856 -16.204 1.00 53.53 232 PRO A C 1
ATOM 1825 O O . PRO A 1 232 ? -18.412 28.999 -16.640 1.00 53.53 232 PRO A O 1
ATOM 1828 N N . ASN A 1 233 ? -19.108 26.854 -16.565 1.00 53.25 233 ASN A N 1
ATOM 1829 C CA . ASN A 1 233 ? -20.311 26.981 -17.390 1.00 53.25 233 ASN A CA 1
ATOM 1830 C C . ASN A 1 233 ? -21.297 28.024 -16.840 1.00 53.25 233 ASN A C 1
ATOM 1832 O O . ASN A 1 233 ? -21.532 28.093 -15.629 1.00 53.25 233 ASN A O 1
ATOM 1836 N N . LYS A 1 234 ? -21.951 28.728 -17.765 1.00 53.06 234 LYS A N 1
ATOM 1837 C CA . LYS A 1 234 ? -23.256 29.360 -17.582 1.00 53.06 234 LYS A CA 1
ATOM 1838 C C . LYS A 1 234 ? -24.213 28.800 -18.624 1.00 53.06 234 LYS A C 1
ATOM 1840 O O . LYS A 1 234 ? -23.744 28.597 -19.765 1.00 53.06 234 LYS A O 1
#

Sequence (234 aa):
MNDLEPLYLYIAKRRQDLGYTQRYLADRLGYTPQAISKFESGENEIALNVLPSLGNVLDLSIADIFARRIPTGKLSEANKTIDLDLLTKNLWALRYQKRLTQKQEAVQFGVSERSVRNYEKADSFPSISFVEAVMDYYQVGADQLLYSNLYSEAQNQRRHQIFKVVFPVLAFLFVGGVAIAVPVAIHLSNGHNNPSSSSTSSASSSISSVISSSSSSLQSKSAYPIRSYFEPNK